Protein AF-A0A4Y2X3N6-F1 (afdb_monomer)

pLDDT: mean 73.46, std 22.0, range [28.38, 94.38]

Sequence (212 aa):
DIWIRHSAVGFISVVARSSNVADVQCKLIPLLLPYLNYSGNRKNLIQVESELALLYALKDPLPRCIYDYLVKLPSLRNLFDCLCERKISRSITRVGHPPSYREMESSLLTVYNRLQSDGMTEEVEEQILLLKDHLQKVQIKKCNDMSMSSSEKDTGEIDLNLLPIPPQVHNVSLVSSDNQFEKPFQTIQSKKTSKKKSGIDSPIMVRVLYDF

Organism: Araneus ventricosus (NCBI:txid182803)

Nearest PDB structures (foldseek):
  8sor-assembly1_A  TM=7.642E-01  e=1.484E-07  Homo sapiens

Secondary structure (DSSP, 8-state):
-HHHHHHHHHHHHHHHHTS-HHHIIIIIHHHHGGGB--SS-SSS---TT-HHHHHHHBPPPPPHHHHHHHTT-TTHHHHHHHHHHHHHHHHHSPTTSPPP-----HHHHHHHHHHHHTT--HHHHHHHHHTHHHHHHHHHHHHHHHHHHTTS-------GGG-SS-----------------------------------------------

InterPro domains:
  IPR045162 Serine/threonine-protein kinase Vps15-like [PTHR17583] (3-199)
  IPR055231 PIK3R4-like, middle domain [PF22956] (3-70)

Foldseek 3Di:
DVVVLLVVLVVQLVVLVVDDPCCCVPPVVVVCVLFFDPPDDPDPDQNSNDSVSSSVGGDDDQDPVLLVLLLPDPPNVLLLVQLVQVVVQVVPDDPPDDRDGDDDDPVSVVVVVVSVVVPDDNSSSSNCNVCVVVSVVSNVVVVVVVVVCVPDDPPVDDPLVPDPDRDDDDDDPPDPDDDDDDDDDDDDDDDDDDDDDDDDDDDDDDDDDDDD

Mean predicted aligned error: 17.02 Å

Structure (mmCIF, N/CA/C/O backbone):
data_AF-A0A4Y2X3N6-F1
#
_entry.id   AF-A0A4Y2X3N6-F1
#
loop_
_atom_site.group_PDB
_atom_site.id
_atom_site.type_symbol
_atom_site.label_atom_id
_atom_site.label_alt_id
_atom_site.label_comp_id
_atom_site.label_asym_id
_atom_site.label_entity_id
_atom_site.label_seq_id
_atom_site.pdbx_PDB_ins_code
_atom_site.Cartn_x
_atom_site.Cartn_y
_atom_site.Cartn_z
_atom_site.occupancy
_atom_site.B_iso_or_equiv
_atom_site.auth_seq_id
_atom_site.auth_comp_id
_atom_site.auth_asym_id
_atom_site.auth_atom_id
_atom_site.pdbx_PDB_model_num
ATOM 1 N N . ASP A 1 1 ? -7.765 -13.191 -5.230 1.00 62.38 1 ASP A N 1
ATOM 2 C CA . ASP A 1 1 ? -7.682 -12.849 -3.787 1.00 62.38 1 ASP A CA 1
ATOM 3 C C . ASP A 1 1 ? -8.979 -12.280 -3.196 1.00 62.38 1 ASP A C 1
ATOM 5 O O . ASP A 1 1 ? -8.950 -11.291 -2.470 1.00 62.38 1 ASP A O 1
ATOM 9 N N . ILE A 1 2 ? -10.139 -12.907 -3.443 1.00 81.88 2 ILE A N 1
ATOM 10 C CA . ILE A 1 2 ? -11.415 -12.423 -2.876 1.00 81.88 2 ILE A CA 1
ATOM 11 C C . ILE A 1 2 ? -11.609 -12.870 -1.415 1.00 81.88 2 ILE A C 1
ATOM 13 O O . ILE A 1 2 ? -12.043 -12.081 -0.579 1.00 81.88 2 ILE A O 1
ATOM 17 N N . TRP A 1 3 ? -11.200 -14.100 -1.076 1.00 89.38 3 TRP A N 1
ATOM 18 C CA . TRP A 1 3 ? -11.349 -14.663 0.272 1.00 89.38 3 TRP A CA 1
ATOM 19 C C . TRP A 1 3 ? -10.526 -13.923 1.331 1.00 89.38 3 TRP A C 1
ATOM 21 O O . TRP A 1 3 ? -11.031 -13.694 2.419 1.00 89.38 3 TRP A O 1
ATOM 31 N N . ILE A 1 4 ? -9.306 -13.471 1.014 1.00 91.19 4 ILE A N 1
ATOM 32 C CA . ILE A 1 4 ? -8.462 -12.723 1.966 1.00 91.19 4 ILE A CA 1
ATOM 33 C C . ILE A 1 4 ? -9.155 -11.420 2.398 1.00 91.19 4 ILE A C 1
ATOM 35 O O . ILE A 1 4 ? -9.202 -11.119 3.590 1.00 91.19 4 ILE A O 1
ATOM 39 N N . ARG A 1 5 ? -9.755 -10.678 1.450 1.00 89.81 5 ARG A N 1
ATOM 40 C CA . ARG A 1 5 ? -10.545 -9.468 1.753 1.00 89.81 5 ARG A CA 1
ATOM 41 C C . ARG A 1 5 ? -11.768 -9.806 2.607 1.00 89.81 5 ARG A C 1
ATOM 43 O O . ARG A 1 5 ? -12.023 -9.119 3.589 1.00 89.81 5 ARG A O 1
ATOM 50 N N . HIS A 1 6 ? -12.490 -10.872 2.257 1.00 92.06 6 HIS A N 1
ATOM 51 C CA . HIS A 1 6 ? -13.686 -11.307 2.981 1.00 92.06 6 HIS A CA 1
ATOM 52 C C . HIS A 1 6 ? -13.374 -11.712 4.432 1.00 92.06 6 HIS A C 1
ATOM 54 O O . HIS A 1 6 ? -14.001 -11.195 5.352 1.00 92.06 6 HIS A O 1
ATOM 60 N N . SER A 1 7 ? -12.347 -12.538 4.658 1.00 93.25 7 SER A N 1
ATOM 61 C CA . SER A 1 7 ? -11.915 -12.948 6.002 1.00 93.25 7 SER A CA 1
ATOM 62 C C . SER A 1 7 ? -11.403 -11.776 6.844 1.00 93.25 7 SER A C 1
ATOM 64 O O . SER A 1 7 ? -11.704 -11.703 8.034 1.00 93.25 7 SER A O 1
ATOM 66 N N . ALA A 1 8 ? -10.658 -10.839 6.243 1.00 93.19 8 ALA A N 1
ATOM 67 C CA . ALA A 1 8 ? -10.190 -9.642 6.942 1.0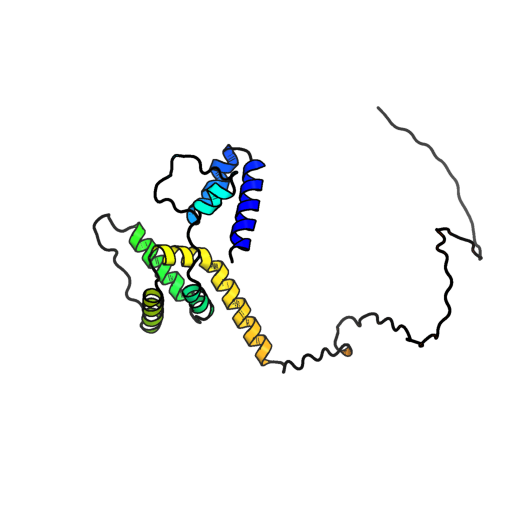0 93.19 8 ALA A CA 1
ATOM 68 C C . ALA A 1 8 ? -11.359 -8.742 7.375 1.00 93.19 8 ALA A C 1
ATOM 70 O O . ALA A 1 8 ? -11.383 -8.282 8.515 1.00 93.19 8 ALA A O 1
ATOM 71 N N . VAL A 1 9 ? -12.352 -8.538 6.500 1.00 92.00 9 VAL A N 1
ATOM 72 C CA . VAL A 1 9 ? -13.572 -7.794 6.842 1.00 92.00 9 VAL A CA 1
ATOM 73 C C . VAL A 1 9 ? -14.379 -8.513 7.921 1.00 92.00 9 VAL A C 1
ATOM 75 O O . VAL A 1 9 ? -14.717 -7.873 8.910 1.00 92.00 9 VAL A O 1
ATOM 78 N N . GLY A 1 10 ? -14.601 -9.826 7.806 1.00 93.12 10 GLY A N 1
ATOM 79 C CA . GLY A 1 10 ? -15.270 -10.624 8.841 1.00 93.12 10 GLY A CA 1
ATOM 80 C C . GLY A 1 10 ? -14.624 -10.457 10.220 1.00 93.12 10 GLY A C 1
ATOM 81 O O . GLY A 1 10 ? -15.307 -10.157 11.199 1.00 93.12 10 GLY A O 1
ATOM 82 N N . PHE A 1 11 ? -13.291 -10.543 10.291 1.00 94.38 11 PHE A N 1
ATOM 83 C CA . PHE A 1 11 ? -12.545 -10.282 11.524 1.00 94.38 11 PHE A CA 1
ATOM 84 C C . PHE A 1 11 ? -12.766 -8.856 12.057 1.00 94.38 11 PHE A C 1
ATOM 86 O O . PHE A 1 11 ? -13.112 -8.687 13.226 1.00 94.38 11 PHE A O 1
ATOM 93 N N . ILE A 1 12 ? -12.618 -7.832 11.209 1.00 92.81 12 ILE A N 1
ATOM 94 C CA . ILE A 1 12 ? -12.810 -6.423 11.594 1.00 92.81 12 ILE A CA 1
ATOM 95 C C . ILE A 1 12 ? -14.243 -6.171 12.093 1.00 92.81 12 ILE A C 1
ATOM 97 O O . ILE A 1 12 ? -14.429 -5.477 13.092 1.00 92.81 12 ILE A O 1
ATOM 101 N N . SER A 1 13 ? -15.250 -6.759 11.447 1.00 92.06 13 SER A N 1
ATOM 102 C CA . SER A 1 13 ? -16.656 -6.627 11.831 1.00 92.06 13 SER A CA 1
ATOM 103 C C . SER A 1 13 ? -16.989 -7.333 13.144 1.00 92.06 13 SER A C 1
ATOM 105 O O . SER A 1 13 ? -17.752 -6.789 13.942 1.00 92.06 13 SER A O 1
ATOM 107 N N . VAL A 1 14 ? -16.390 -8.497 13.419 1.00 94.19 14 VAL A N 1
ATOM 108 C CA . VAL A 1 14 ? -16.492 -9.157 14.732 1.00 94.19 14 VAL A CA 1
ATOM 109 C C . VAL A 1 14 ? -15.838 -8.300 15.821 1.00 94.19 14 VAL A C 1
ATOM 111 O O . VAL A 1 14 ? -16.468 -8.061 16.849 1.00 94.19 14 VAL A O 1
ATOM 114 N N . VAL A 1 15 ? -14.633 -7.768 15.575 1.00 92.69 15 VAL A N 1
ATOM 115 C CA . VAL A 1 15 ? -13.937 -6.866 16.513 1.00 92.69 15 VAL A CA 1
ATOM 116 C C . VAL A 1 15 ? -14.754 -5.600 16.784 1.00 92.69 15 VAL A C 1
ATOM 118 O O . VAL A 1 15 ? -14.834 -5.163 17.932 1.00 92.69 15 VAL A O 1
ATOM 121 N N . ALA A 1 16 ? -15.393 -5.024 15.760 1.00 90.94 16 ALA A N 1
ATOM 122 C CA . ALA A 1 16 ? -16.273 -3.869 15.917 1.00 90.94 16 ALA A CA 1
ATOM 123 C C . ALA A 1 16 ? -17.468 -4.182 16.832 1.00 90.94 16 ALA A C 1
ATOM 125 O O . ALA A 1 16 ? -17.699 -3.442 17.783 1.00 90.94 16 ALA A O 1
ATOM 126 N N . ARG A 1 17 ? -18.160 -5.313 16.610 1.00 90.75 17 ARG A N 1
ATOM 127 C CA . ARG A 1 17 ? -19.291 -5.763 17.449 1.00 90.75 17 ARG A CA 1
ATOM 128 C C . ARG A 1 17 ? -18.897 -6.059 18.899 1.00 90.75 17 ARG A C 1
ATOM 130 O O . ARG A 1 17 ? -19.728 -5.912 19.788 1.00 90.75 17 ARG A O 1
ATOM 137 N N . SER A 1 18 ? -17.661 -6.499 19.148 1.00 91.75 18 SER A N 1
ATOM 138 C CA . SER A 1 18 ? -17.160 -6.781 20.502 1.00 91.75 18 SER A CA 1
ATOM 139 C C . SER A 1 18 ? -16.543 -5.568 21.210 1.00 91.75 18 SER A C 1
ATOM 141 O O . SER A 1 18 ? -16.117 -5.693 22.357 1.00 91.75 18 SER A O 1
ATOM 143 N N . SER A 1 19 ? -16.433 -4.419 20.537 1.00 88.94 19 SER A N 1
ATOM 144 C CA . SER A 1 19 ? -15.794 -3.208 21.065 1.00 88.94 19 SER A CA 1
ATOM 145 C C . SER A 1 19 ? -16.825 -2.168 21.499 1.00 88.94 19 SER A C 1
ATOM 147 O O . SER A 1 19 ? -17.930 -2.100 20.970 1.00 88.94 19 SER A O 1
ATOM 149 N N . ASN A 1 20 ? -16.450 -1.293 22.434 1.00 92.12 20 ASN A N 1
ATOM 150 C CA . ASN A 1 20 ? -17.278 -0.141 22.781 1.00 92.12 20 ASN A CA 1
ATOM 151 C C . ASN A 1 20 ? -17.387 0.831 21.588 1.00 92.12 20 ASN A C 1
ATOM 153 O O . ASN A 1 20 ? -16.406 1.066 20.880 1.00 92.12 20 ASN A O 1
ATOM 157 N N . VAL A 1 21 ? -18.546 1.474 21.417 1.00 87.88 21 VAL A N 1
ATOM 158 C CA . VAL A 1 21 ? -18.812 2.439 20.333 1.00 87.88 21 VAL A CA 1
ATOM 159 C C . VAL A 1 21 ? -17.755 3.550 20.294 1.00 87.88 21 VAL A C 1
ATOM 161 O O . VAL A 1 21 ? -17.290 3.922 19.218 1.00 87.88 21 VAL A O 1
ATOM 164 N N . ALA A 1 22 ? -17.308 4.041 21.456 1.00 89.44 22 ALA A N 1
ATOM 165 C CA . ALA A 1 22 ? -16.250 5.051 21.526 1.00 89.44 22 ALA A CA 1
ATOM 166 C C . ALA A 1 22 ? -14.895 4.536 21.000 1.00 89.44 22 ALA A C 1
ATOM 168 O O . ALA A 1 22 ? -14.189 5.272 20.315 1.00 89.44 22 ALA A O 1
ATOM 169 N N . ASP A 1 23 ? -14.540 3.273 21.252 1.00 90.81 23 ASP A N 1
ATOM 170 C CA . ASP A 1 23 ? -13.314 2.664 20.720 1.00 90.81 23 ASP A CA 1
ATOM 171 C C . ASP A 1 23 ? -13.416 2.403 19.212 1.00 90.81 23 ASP A C 1
ATOM 173 O O . ASP A 1 23 ? -12.448 2.618 18.479 1.00 90.81 23 ASP A O 1
ATOM 177 N N . VAL A 1 24 ? -14.599 2.019 18.719 1.00 88.56 24 VAL A N 1
ATOM 178 C CA . VAL A 1 24 ? -14.847 1.885 17.276 1.00 88.56 24 VAL A CA 1
ATOM 179 C C . VAL A 1 24 ? -14.628 3.225 16.565 1.00 88.56 24 VAL A C 1
ATOM 181 O O . VAL A 1 24 ? -13.921 3.272 15.558 1.00 88.56 24 VAL A O 1
ATOM 184 N N . GLN A 1 25 ? -15.165 4.322 17.107 1.00 86.44 25 GLN A N 1
ATOM 185 C CA . GLN A 1 25 ? -15.036 5.658 16.511 1.00 86.44 25 GLN A CA 1
ATOM 186 C C . GLN A 1 25 ? -13.631 6.265 16.670 1.00 86.44 25 GLN A C 1
ATOM 188 O O . GLN A 1 25 ? -13.116 6.857 15.724 1.00 86.44 25 GLN A O 1
ATOM 193 N N . CYS A 1 26 ? -12.988 6.112 17.833 1.00 87.31 26 CYS A N 1
ATOM 194 C CA . CYS A 1 26 ? -11.718 6.786 18.139 1.00 87.31 26 CYS A CA 1
ATOM 195 C C . CYS A 1 26 ? -10.460 5.957 17.836 1.00 87.31 26 CYS A C 1
ATOM 197 O O . CYS A 1 26 ? -9.373 6.530 17.771 1.00 87.31 26 CYS A O 1
ATOM 199 N N . LYS A 1 27 ? -10.570 4.631 17.666 1.00 89.19 27 LYS A N 1
ATOM 200 C CA . LYS A 1 27 ? -9.428 3.738 17.383 1.00 89.19 27 LYS A CA 1
ATOM 201 C C . LYS A 1 27 ? -9.611 2.967 16.080 1.00 89.19 27 LYS A C 1
ATOM 203 O O . LYS A 1 27 ? -8.747 3.048 15.212 1.00 89.19 27 LYS A O 1
ATOM 208 N N . LEU A 1 28 ? -10.722 2.243 15.916 1.00 89.62 28 LEU A N 1
ATOM 209 C CA . LEU A 1 28 ? -10.889 1.336 14.773 1.00 89.62 28 LEU A CA 1
ATOM 210 C C . LEU A 1 28 ? -11.087 2.089 13.450 1.00 89.62 28 LEU A C 1
ATOM 212 O O . LEU A 1 28 ? -10.332 1.872 12.506 1.00 89.62 28 LEU A O 1
ATOM 216 N N . ILE A 1 29 ? -12.058 3.004 13.380 1.00 87.50 29 ILE A N 1
ATOM 217 C CA . ILE A 1 29 ? -12.338 3.776 12.160 1.00 87.50 29 ILE A CA 1
ATOM 218 C C . ILE A 1 29 ? -11.103 4.566 11.682 1.00 87.50 29 ILE A C 1
ATOM 220 O O . ILE A 1 29 ? -10.791 4.462 10.495 1.00 87.50 29 ILE A O 1
ATOM 224 N N . PRO A 1 30 ? -10.329 5.260 12.545 1.00 87.88 30 PRO A N 1
ATOM 225 C CA . PRO A 1 30 ? -9.082 5.915 12.148 1.00 87.88 30 PRO A CA 1
ATOM 226 C C . PRO A 1 30 ? -8.040 5.003 11.486 1.00 87.88 30 PRO A C 1
ATOM 228 O O . PRO A 1 30 ? -7.337 5.448 10.581 1.00 87.88 30 PRO A O 1
ATOM 231 N N . LEU A 1 31 ? -7.961 3.729 11.884 1.00 88.69 31 LEU A N 1
ATOM 232 C CA . LEU A 1 31 ? -7.076 2.738 11.257 1.00 88.69 31 LEU A CA 1
ATOM 233 C C . LEU A 1 31 ? -7.617 2.226 9.912 1.00 88.69 31 LEU A C 1
ATOM 235 O O . LEU A 1 31 ? -6.836 1.839 9.043 1.00 88.69 31 LEU A O 1
ATOM 239 N N . LEU A 1 32 ? -8.941 2.241 9.724 1.00 88.12 32 LEU A N 1
ATOM 240 C CA . LEU A 1 32 ? -9.602 1.840 8.478 1.00 88.12 32 LEU A CA 1
ATOM 241 C C . LEU A 1 32 ? -9.662 2.972 7.438 1.00 88.12 32 LEU A C 1
ATOM 243 O O . LEU A 1 32 ? -9.662 2.671 6.245 1.00 88.12 32 LEU A O 1
ATOM 247 N N . LEU A 1 33 ? -9.641 4.247 7.864 1.00 86.00 33 LEU A N 1
ATOM 248 C CA . LEU A 1 33 ? -9.617 5.453 7.011 1.00 86.00 33 LEU A CA 1
ATOM 249 C C . LEU A 1 33 ? -8.804 5.292 5.700 1.00 86.00 33 LEU A C 1
ATOM 251 O O . LEU A 1 33 ? -9.361 5.523 4.624 1.00 86.00 33 LEU A O 1
ATOM 255 N N . PRO A 1 34 ? -7.511 4.900 5.721 1.00 85.81 34 PRO A N 1
ATOM 256 C CA . PRO A 1 34 ? -6.701 4.823 4.501 1.00 85.81 34 PRO A CA 1
ATOM 257 C C . PRO A 1 34 ? -7.176 3.779 3.477 1.00 85.81 34 PRO A C 1
ATOM 259 O O . PRO A 1 34 ? -6.855 3.919 2.294 1.00 85.81 34 PRO A O 1
ATOM 262 N N . TYR A 1 35 ? -7.951 2.771 3.893 1.00 86.75 35 TYR A N 1
ATOM 263 C CA . TYR A 1 35 ? -8.370 1.630 3.069 1.00 86.75 35 TYR A CA 1
ATOM 264 C C . TYR A 1 35 ? -9.792 1.749 2.499 1.00 86.75 35 TYR A C 1
ATOM 266 O O . TYR A 1 35 ? -10.225 0.850 1.779 1.00 86.75 35 TYR A O 1
ATOM 274 N N . LEU A 1 36 ? -10.520 2.832 2.792 1.00 87.38 36 LEU A N 1
ATOM 275 C CA . LEU A 1 36 ? -11.927 3.005 2.409 1.00 87.38 36 LEU A CA 1
ATOM 276 C C . LEU A 1 36 ? -12.131 4.124 1.370 1.00 87.38 36 LEU A C 1
ATOM 278 O O . LEU A 1 36 ? -11.394 5.113 1.328 1.00 87.38 36 LEU A O 1
ATOM 282 N N . ASN A 1 37 ? -13.153 3.974 0.530 1.00 78.31 37 ASN A N 1
ATOM 283 C CA . ASN A 1 37 ? -13.535 4.923 -0.514 1.00 78.31 37 ASN A CA 1
ATOM 284 C C . ASN A 1 37 ? -14.311 6.119 0.075 1.00 78.31 37 ASN A C 1
ATOM 286 O O . ASN A 1 37 ? -15.535 6.108 0.181 1.00 78.31 37 ASN A O 1
ATOM 290 N N . TYR A 1 38 ? -13.603 7.198 0.426 1.00 63.41 38 TYR A N 1
ATOM 291 C CA . TYR A 1 38 ? -14.177 8.385 1.090 1.00 63.41 38 TYR A CA 1
ATOM 292 C C . TYR A 1 38 ? -14.980 9.356 0.203 1.00 63.41 38 TYR A C 1
ATOM 294 O O . TYR A 1 38 ? -15.319 10.450 0.655 1.00 63.41 38 TYR A O 1
ATOM 302 N N . SER A 1 39 ? -15.329 8.969 -1.027 1.00 49.19 39 SER A N 1
ATOM 303 C CA . SER A 1 39 ? -15.876 9.858 -2.070 1.00 49.19 39 SER A CA 1
ATOM 304 C C . SER A 1 39 ? -17.265 10.469 -1.780 1.00 49.19 39 SER A C 1
ATOM 306 O O . SER A 1 39 ? -17.712 11.342 -2.515 1.00 49.19 39 SER A O 1
ATOM 308 N N . GLY A 1 40 ? -17.957 10.084 -0.699 1.00 44.56 40 GLY A N 1
ATOM 309 C CA . GLY A 1 40 ? -19.271 10.678 -0.401 1.00 44.56 40 GLY A CA 1
ATOM 310 C C . GLY A 1 40 ? -19.816 10.572 1.021 1.00 44.56 40 GLY A C 1
ATOM 311 O O . GLY A 1 40 ? -20.869 11.147 1.281 1.00 44.56 40 GLY A O 1
ATOM 312 N N . ASN A 1 41 ? -19.163 9.866 1.956 1.00 44.56 41 ASN A N 1
ATOM 313 C CA . ASN A 1 41 ? -19.805 9.570 3.243 1.00 44.56 41 ASN A CA 1
ATOM 314 C C . ASN A 1 41 ? -18.893 9.686 4.476 1.00 44.56 41 ASN A C 1
ATOM 316 O O . ASN A 1 41 ? -18.513 8.702 5.101 1.00 44.56 41 ASN A O 1
ATOM 320 N N . ARG A 1 42 ? -18.587 10.929 4.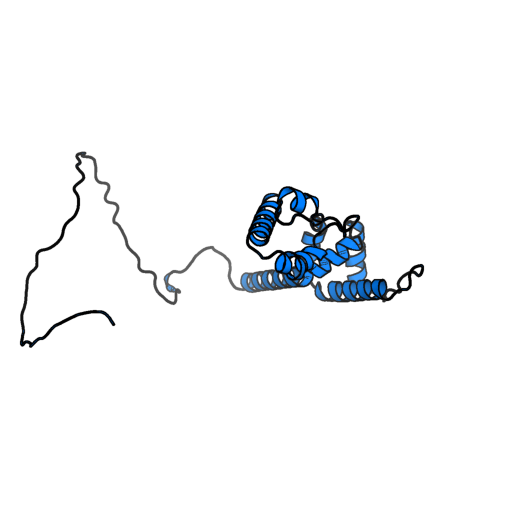874 1.00 44.72 42 ARG A N 1
ATOM 321 C CA . ARG A 1 42 ? -18.023 11.240 6.206 1.00 44.72 42 ARG A CA 1
ATOM 322 C C . ARG A 1 42 ? -19.088 11.329 7.321 1.00 44.72 42 ARG A C 1
ATOM 324 O O . ARG A 1 42 ? -18.760 11.816 8.399 1.00 44.72 42 ARG A O 1
ATOM 331 N N . LYS A 1 43 ? -20.361 10.981 7.068 1.00 46.31 43 LYS A N 1
ATOM 332 C CA . LYS A 1 43 ? -21.473 11.361 7.967 1.00 46.31 43 LYS A CA 1
ATOM 333 C C . LYS A 1 43 ? -22.437 10.247 8.364 1.00 46.31 43 LYS A C 1
ATOM 335 O O . LYS A 1 43 ? -22.873 10.248 9.511 1.00 46.31 43 LYS A O 1
ATOM 340 N N . ASN A 1 44 ? -22.729 9.290 7.490 1.00 45.97 44 ASN A N 1
ATOM 341 C CA . ASN A 1 44 ? -23.373 8.058 7.923 1.00 45.97 44 ASN A CA 1
ATOM 342 C C . ASN A 1 44 ? -22.290 7.124 8.434 1.00 45.97 44 ASN A C 1
ATOM 344 O O . ASN A 1 44 ? -21.336 6.817 7.717 1.00 45.97 44 ASN A O 1
ATOM 348 N N . LEU A 1 45 ? -22.468 6.695 9.681 1.00 53.75 45 LEU A N 1
ATOM 349 C CA . LEU A 1 45 ? -21.669 5.673 10.328 1.00 53.75 45 LEU A CA 1
ATOM 350 C C . LEU A 1 45 ? -21.461 4.524 9.340 1.00 53.75 45 LEU A C 1
ATOM 352 O O . LEU A 1 45 ? -22.424 3.865 8.942 1.00 53.75 45 LEU A O 1
ATOM 356 N N . ILE A 1 46 ? -20.206 4.266 8.968 1.00 60.66 46 ILE A N 1
ATOM 357 C CA . ILE A 1 46 ? -19.857 2.967 8.405 1.00 60.66 46 ILE A CA 1
ATOM 358 C C . ILE A 1 46 ? -20.258 1.976 9.490 1.00 60.66 46 ILE A C 1
ATOM 360 O O . ILE A 1 46 ? -19.701 2.005 10.589 1.00 60.66 46 ILE A O 1
ATOM 364 N N . GLN A 1 47 ? -21.253 1.140 9.207 1.00 72.44 47 GLN A N 1
ATOM 365 C CA . GLN A 1 47 ? -21.574 -0.001 10.050 1.00 72.44 47 GLN A CA 1
ATOM 366 C C . GLN A 1 47 ? -20.415 -0.985 9.899 1.00 72.44 47 GLN A C 1
ATOM 368 O O . GLN A 1 47 ? -20.498 -1.928 9.122 1.00 72.44 47 GLN A O 1
ATOM 373 N N . VAL A 1 48 ? -19.306 -0.734 10.604 1.00 81.06 48 VAL A N 1
ATOM 374 C CA . VAL A 1 48 ? -18.112 -1.597 10.591 1.00 81.06 48 VAL A CA 1
ATOM 375 C C . VAL A 1 48 ? -18.498 -3.010 11.045 1.00 81.06 48 VAL A C 1
ATOM 377 O O . VAL A 1 48 ? -17.944 -3.985 10.562 1.00 81.06 48 VAL A O 1
ATOM 380 N N . GLU A 1 49 ? -19.525 -3.115 11.891 1.00 80.81 49 GLU A N 1
ATOM 381 C CA . GLU A 1 49 ? -20.220 -4.336 12.317 1.00 80.81 49 GLU A CA 1
ATOM 382 C C . GLU A 1 49 ? -20.842 -5.158 11.165 1.00 80.81 49 GLU A C 1
ATOM 384 O O . GLU A 1 49 ? -20.994 -6.377 11.295 1.00 80.81 49 GLU A O 1
ATOM 389 N N . SER A 1 50 ? -21.202 -4.506 10.052 1.00 86.75 50 SER A N 1
ATOM 390 C CA . SER A 1 50 ? -21.822 -5.099 8.864 1.00 86.75 50 SER A CA 1
ATOM 391 C C . SER A 1 50 ? -20.768 -5.401 7.801 1.00 86.75 50 SER A C 1
ATOM 393 O O . SER A 1 50 ? -20.259 -4.517 7.110 1.00 86.75 50 SER A O 1
ATOM 395 N N . GLU A 1 51 ? -20.472 -6.689 7.647 1.00 89.81 51 GLU A N 1
ATOM 396 C CA . GLU A 1 51 ? -19.426 -7.205 6.758 1.00 89.81 51 GLU A CA 1
ATOM 397 C C . GLU A 1 51 ? -19.660 -6.804 5.296 1.00 89.81 51 GLU A C 1
ATOM 399 O O . GLU A 1 51 ? -18.731 -6.408 4.595 1.00 89.81 51 GLU A O 1
ATOM 404 N N . LEU A 1 52 ? -20.917 -6.834 4.841 1.00 87.38 52 LEU A N 1
ATOM 405 C CA . LEU A 1 52 ? -21.282 -6.430 3.482 1.00 87.38 52 LEU A CA 1
ATOM 406 C C . LEU A 1 52 ? -21.066 -4.928 3.262 1.00 87.38 52 LEU A C 1
ATOM 408 O O . LEU A 1 52 ? -20.463 -4.540 2.262 1.00 87.38 52 LEU A O 1
ATOM 412 N N . ALA A 1 53 ? -21.511 -4.081 4.197 1.00 85.38 53 ALA A N 1
ATOM 413 C CA . ALA A 1 53 ? -21.333 -2.633 4.089 1.00 85.38 53 ALA A CA 1
ATOM 414 C C . ALA A 1 53 ? -19.845 -2.247 4.094 1.00 85.38 53 ALA A C 1
ATOM 416 O O . ALA A 1 53 ? -19.422 -1.400 3.306 1.00 85.38 53 ALA A O 1
ATOM 417 N N . LEU A 1 54 ? -19.043 -2.909 4.936 1.00 87.06 54 LEU A N 1
ATOM 418 C CA . LEU A 1 54 ? -17.601 -2.701 4.988 1.00 87.06 54 LEU A CA 1
ATOM 419 C C . LEU A 1 54 ? -16.902 -3.180 3.701 1.00 87.06 54 LEU A C 1
ATOM 421 O O . LEU A 1 54 ? -16.049 -2.460 3.190 1.00 87.06 54 LEU A O 1
ATOM 425 N N . LEU A 1 55 ? -17.297 -4.326 3.126 1.00 87.44 55 LEU A N 1
ATOM 426 C CA . LEU A 1 55 ? -16.757 -4.820 1.847 1.00 87.44 55 LEU A CA 1
ATOM 427 C C . LEU A 1 55 ? -16.986 -3.844 0.686 1.00 87.44 55 LEU A C 1
ATOM 429 O O . LEU A 1 55 ? -16.045 -3.579 -0.060 1.00 87.44 55 LEU A O 1
ATOM 433 N N . TYR A 1 56 ? -18.196 -3.288 0.550 1.00 85.25 56 TYR A N 1
ATOM 434 C CA . TYR A 1 56 ? -18.500 -2.293 -0.491 1.00 85.25 56 TYR A CA 1
ATOM 435 C C . TYR A 1 56 ? -17.791 -0.948 -0.271 1.00 85.25 56 TYR A C 1
ATOM 437 O O . TYR A 1 56 ? -17.573 -0.206 -1.226 1.00 85.25 56 TYR A O 1
ATOM 445 N N . ALA A 1 57 ? -17.415 -0.626 0.970 1.00 85.56 57 ALA A N 1
ATOM 446 C CA . ALA A 1 57 ? -16.704 0.605 1.298 1.00 85.56 57 ALA A CA 1
ATOM 447 C C . ALA A 1 57 ? -15.181 0.529 1.067 1.00 85.56 57 ALA A C 1
ATOM 449 O O . ALA A 1 57 ? -14.525 1.572 1.076 1.00 85.56 57 ALA A O 1
ATOM 450 N N . LEU A 1 58 ? -14.597 -0.660 0.866 1.00 86.56 58 LEU A N 1
ATOM 451 C CA . LEU A 1 58 ? -13.157 -0.818 0.630 1.00 86.56 58 LEU A CA 1
ATOM 452 C C . LEU A 1 58 ? -12.712 -0.231 -0.716 1.00 86.56 58 LEU A C 1
ATOM 454 O O . LEU A 1 58 ? -13.359 -0.434 -1.742 1.00 86.56 58 LEU A O 1
ATOM 458 N N . LYS A 1 59 ? -11.527 0.390 -0.719 1.00 87.50 59 LYS A N 1
ATOM 459 C CA . LYS A 1 59 ? -10.767 0.698 -1.938 1.00 87.50 59 LYS A CA 1
ATOM 460 C C . LYS A 1 59 ? -10.454 -0.577 -2.723 1.00 87.50 59 LYS A C 1
ATOM 462 O O . LYS A 1 59 ? -10.309 -1.665 -2.145 1.00 87.50 59 LYS A O 1
ATOM 467 N N . ASP A 1 60 ? -10.285 -0.423 -4.030 1.00 88.44 60 ASP A N 1
ATOM 468 C CA . ASP A 1 60 ? -9.757 -1.485 -4.878 1.00 88.44 60 ASP A CA 1
ATOM 469 C C . ASP A 1 60 ? -8.295 -1.808 -4.528 1.00 88.44 60 ASP A C 1
ATOM 471 O O . ASP A 1 60 ? -7.545 -0.921 -4.102 1.00 88.44 60 ASP A O 1
ATOM 475 N N . PRO A 1 61 ? -7.883 -3.083 -4.644 1.00 88.69 61 PRO A N 1
ATOM 476 C CA . PRO A 1 61 ? -6.522 -3.497 -4.338 1.00 88.69 61 PRO A CA 1
ATOM 477 C C . PRO A 1 61 ? -5.522 -2.928 -5.351 1.00 88.69 61 PRO A C 1
ATOM 479 O O . PRO A 1 61 ? -5.846 -2.735 -6.521 1.00 88.69 61 PRO A O 1
ATOM 482 N N . LEU A 1 62 ? -4.277 -2.746 -4.902 1.00 90.50 62 LEU A N 1
ATOM 483 C CA . LEU A 1 62 ? -3.161 -2.321 -5.747 1.00 90.50 62 LEU A CA 1
ATOM 484 C C . LEU A 1 62 ? -3.058 -3.214 -7.006 1.00 90.50 62 LEU A C 1
ATOM 486 O O . LEU A 1 62 ? -3.005 -4.441 -6.851 1.00 90.50 62 LEU A O 1
ATOM 490 N N . PRO A 1 63 ? -2.994 -2.651 -8.234 1.00 91.94 63 PRO A N 1
ATOM 491 C CA . PRO A 1 63 ? -2.949 -3.444 -9.459 1.00 91.94 63 PRO A CA 1
ATOM 492 C C . PRO A 1 63 ? -1.819 -4.479 -9.456 1.00 91.94 63 PRO A C 1
ATOM 494 O O . PRO A 1 63 ? -0.666 -4.186 -9.121 1.00 91.94 63 PRO A O 1
ATOM 497 N N . ARG A 1 64 ? -2.149 -5.719 -9.840 1.00 90.56 64 ARG A N 1
ATOM 498 C CA . ARG A 1 64 ? -1.244 -6.872 -9.712 1.00 90.56 64 ARG A CA 1
ATOM 499 C C . ARG A 1 64 ? 0.062 -6.682 -10.486 1.00 90.56 64 ARG A C 1
ATOM 501 O O . ARG A 1 64 ? 1.111 -7.011 -9.939 1.00 90.56 64 ARG A O 1
ATOM 508 N N . CYS A 1 65 ? -0.013 -6.104 -11.688 1.00 92.19 65 CYS A N 1
ATOM 509 C CA . CYS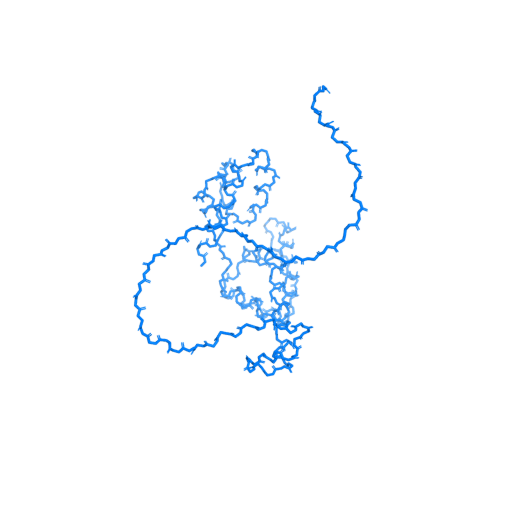 A 1 65 ? 1.120 -5.721 -12.538 1.00 92.19 65 CYS A CA 1
ATOM 510 C C . CYS A 1 65 ? 2.096 -4.775 -11.820 1.00 92.19 65 CYS A C 1
ATOM 512 O O . CYS A 1 65 ? 3.285 -5.080 -11.720 1.00 92.19 65 CYS A O 1
ATOM 514 N N . ILE A 1 66 ? 1.579 -3.684 -11.248 1.00 93.56 66 ILE A N 1
ATOM 515 C CA . ILE A 1 66 ? 2.341 -2.706 -10.465 1.00 93.56 66 ILE A CA 1
ATOM 516 C C . ILE A 1 66 ? 3.008 -3.399 -9.271 1.00 93.56 66 ILE A C 1
ATOM 518 O O . ILE A 1 66 ? 4.219 -3.285 -9.088 1.00 93.56 66 ILE A O 1
ATOM 522 N N . TYR A 1 67 ? 2.261 -4.197 -8.501 1.00 92.75 67 TYR A N 1
ATOM 523 C CA . TYR A 1 67 ? 2.818 -4.928 -7.358 1.00 92.75 67 TYR A CA 1
ATOM 524 C C . TYR A 1 67 ? 3.907 -5.948 -7.770 1.00 92.75 67 TYR A C 1
ATOM 526 O O . TYR A 1 67 ? 4.952 -6.027 -7.125 1.00 92.75 67 TYR A O 1
ATOM 534 N N . ASP A 1 68 ? 3.716 -6.696 -8.868 1.00 91.81 68 ASP A N 1
ATOM 535 C CA . ASP A 1 68 ? 4.732 -7.605 -9.435 1.00 91.81 68 ASP A CA 1
ATOM 536 C C . ASP A 1 68 ? 6.003 -6.892 -9.901 1.00 91.81 68 ASP A C 1
ATOM 538 O O . ASP A 1 68 ? 7.092 -7.468 -9.816 1.00 91.81 68 ASP A O 1
ATOM 542 N N . TYR A 1 69 ? 5.872 -5.672 -10.423 1.00 92.38 69 TYR A N 1
ATOM 543 C CA . TYR A 1 69 ? 7.007 -4.874 -10.864 1.00 92.38 69 TYR A CA 1
ATOM 544 C C . TYR A 1 69 ? 7.781 -4.305 -9.668 1.00 92.38 69 TYR A C 1
ATOM 546 O O . TYR A 1 69 ? 8.989 -4.519 -9.579 1.00 92.38 69 TYR A O 1
ATOM 554 N N . LEU A 1 70 ? 7.090 -3.695 -8.696 1.00 91.94 70 LEU A N 1
ATOM 555 C CA . LEU A 1 70 ? 7.696 -3.126 -7.483 1.00 91.94 70 LEU A CA 1
ATOM 556 C C . LEU A 1 70 ? 8.518 -4.160 -6.693 1.00 91.94 70 LEU A C 1
ATOM 558 O O . LEU A 1 70 ? 9.645 -3.876 -6.301 1.00 91.94 70 LEU A O 1
ATOM 562 N N . VAL A 1 71 ? 8.010 -5.390 -6.531 1.00 90.81 71 VAL A N 1
ATOM 563 C CA . VAL A 1 71 ? 8.710 -6.498 -5.836 1.00 90.81 71 VAL A CA 1
ATOM 564 C C . VAL A 1 71 ? 9.987 -6.972 -6.566 1.00 90.81 71 VAL A C 1
ATOM 566 O O . VAL A 1 71 ? 10.782 -7.737 -6.014 1.00 90.81 71 VAL A O 1
ATOM 569 N N . LYS A 1 72 ? 10.205 -6.549 -7.817 1.00 88.94 72 LYS A N 1
ATOM 570 C CA . LYS A 1 72 ? 11.402 -6.868 -8.618 1.00 88.94 72 LYS A CA 1
ATOM 571 C C . LYS A 1 72 ? 12.381 -5.692 -8.733 1.00 88.94 72 LYS A C 1
ATOM 573 O O . LYS A 1 72 ? 13.461 -5.887 -9.285 1.00 88.94 72 LYS A O 1
ATOM 578 N N . LEU A 1 73 ? 12.037 -4.496 -8.246 1.00 87.50 73 LEU A N 1
ATOM 579 C CA . LEU A 1 73 ? 12.906 -3.323 -8.361 1.00 87.50 73 LEU A CA 1
ATOM 580 C C . LEU A 1 73 ? 14.101 -3.411 -7.393 1.00 87.50 73 LEU A C 1
ATOM 582 O O . LEU A 1 73 ? 13.891 -3.594 -6.194 1.00 87.50 73 LEU A O 1
ATOM 586 N N . PRO A 1 74 ? 15.349 -3.223 -7.866 1.00 80.81 74 PRO A N 1
ATOM 587 C CA . PRO A 1 74 ? 16.526 -3.287 -7.000 1.00 80.81 74 PRO A CA 1
ATOM 588 C C . PRO A 1 74 ? 16.632 -2.072 -6.064 1.00 80.81 74 PRO A C 1
ATOM 590 O O . PRO A 1 74 ? 16.955 -2.232 -4.889 1.00 80.81 74 PRO A O 1
ATOM 593 N N . SER A 1 75 ? 16.308 -0.867 -6.552 1.00 80.75 75 SER A N 1
ATOM 594 C CA . SER A 1 75 ? 16.351 0.385 -5.778 1.00 80.75 75 SER A CA 1
ATOM 595 C C . SER A 1 75 ? 14.949 0.901 -5.442 1.00 80.75 75 SER A C 1
ATOM 597 O O . SER A 1 75 ? 14.539 1.998 -5.822 1.00 80.75 75 SER A O 1
ATOM 599 N N . LEU A 1 76 ? 14.173 0.079 -4.733 1.00 87.31 76 LEU A N 1
ATOM 600 C CA . LEU A 1 76 ? 12.799 0.421 -4.365 1.00 87.31 76 LEU A CA 1
ATOM 601 C C . LEU A 1 76 ? 12.719 1.585 -3.353 1.00 87.31 76 LEU A C 1
ATOM 603 O O . LEU A 1 76 ? 11.730 2.314 -3.317 1.00 87.31 76 LEU A O 1
ATOM 607 N N . ARG A 1 77 ? 13.776 1.802 -2.556 1.00 88.88 77 ARG A N 1
ATOM 608 C CA . ARG A 1 77 ? 13.844 2.881 -1.555 1.00 88.88 77 ARG A CA 1
ATOM 609 C C . ARG A 1 77 ? 13.786 4.272 -2.189 1.00 88.88 77 ARG A C 1
ATOM 611 O O . ARG A 1 77 ? 12.930 5.060 -1.808 1.00 88.88 77 ARG A O 1
ATOM 618 N N . ASN A 1 78 ? 14.608 4.516 -3.211 1.00 89.12 78 ASN A N 1
ATOM 619 C CA .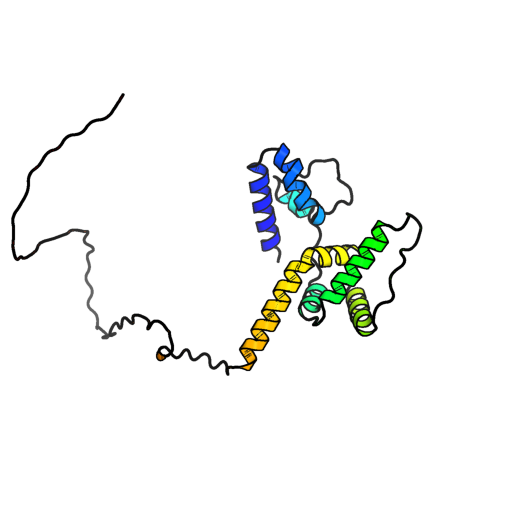 ASN A 1 78 ? 14.670 5.805 -3.908 1.00 89.12 78 ASN A CA 1
ATOM 620 C C . ASN A 1 78 ? 13.317 6.174 -4.546 1.00 89.12 78 ASN A C 1
ATOM 622 O O . ASN A 1 78 ? 12.941 7.344 -4.574 1.00 89.12 78 ASN A O 1
ATOM 626 N N . LEU A 1 79 ? 12.563 5.170 -5.018 1.00 90.88 79 LEU A N 1
ATOM 627 C CA . LEU A 1 79 ? 11.200 5.365 -5.514 1.00 90.88 79 LEU A CA 1
ATOM 628 C C . LEU A 1 79 ? 10.256 5.824 -4.396 1.00 90.88 79 LEU A C 1
ATOM 630 O O . LEU A 1 79 ? 9.524 6.789 -4.593 1.00 90.88 79 LEU A O 1
ATOM 634 N N . PHE A 1 80 ? 10.275 5.179 -3.224 1.00 92.94 80 PHE A N 1
ATOM 635 C CA . PHE A 1 80 ? 9.439 5.606 -2.095 1.00 92.94 80 PHE A CA 1
ATOM 636 C C . PHE A 1 80 ? 9.777 7.012 -1.609 1.00 92.94 80 PHE A C 1
ATOM 638 O O . PHE A 1 80 ? 8.857 7.768 -1.304 1.00 92.94 80 PHE A O 1
ATOM 645 N N . ASP A 1 81 ? 11.061 7.370 -1.556 1.00 91.69 81 ASP A N 1
ATOM 646 C CA . ASP A 1 81 ? 11.490 8.703 -1.132 1.00 91.69 81 ASP A CA 1
ATOM 647 C C . ASP A 1 81 ? 10.952 9.769 -2.107 1.00 91.69 81 ASP A C 1
ATOM 649 O O . ASP A 1 81 ? 10.325 10.735 -1.671 1.00 91.69 81 ASP A O 1
ATOM 653 N N . CYS A 1 82 ? 11.049 9.539 -3.425 1.00 90.69 82 CYS A N 1
ATOM 654 C CA . CYS A 1 82 ? 10.461 10.438 -4.423 1.00 90.69 82 CYS A CA 1
ATOM 655 C C . CYS A 1 82 ? 8.921 10.485 -4.366 1.00 90.69 82 CYS A C 1
ATOM 657 O O . CYS A 1 82 ? 8.339 11.568 -4.391 1.00 90.69 82 CYS A O 1
ATOM 659 N N . LEU A 1 83 ? 8.233 9.343 -4.242 1.00 91.75 83 LEU A N 1
ATOM 660 C CA . LEU A 1 83 ? 6.770 9.317 -4.088 1.00 91.75 83 LEU A CA 1
ATOM 661 C C . LEU A 1 83 ? 6.318 10.051 -2.811 1.00 91.75 83 LEU A C 1
ATOM 663 O O . LEU A 1 83 ? 5.279 10.714 -2.809 1.00 91.75 83 LEU A O 1
ATOM 667 N N . CYS A 1 84 ? 7.111 9.982 -1.738 1.00 92.00 84 CYS A N 1
ATOM 668 C CA . CYS A 1 84 ? 6.878 10.724 -0.504 1.00 92.00 84 CYS A CA 1
ATOM 669 C C . CYS A 1 84 ? 7.061 12.238 -0.714 1.00 92.00 84 CYS A C 1
ATOM 671 O O . CYS A 1 84 ? 6.156 13.001 -0.376 1.00 92.00 84 CYS A O 1
ATOM 673 N N . GLU A 1 85 ? 8.165 12.672 -1.343 1.00 90.94 85 GLU A N 1
ATOM 674 C CA . GLU A 1 85 ? 8.381 14.075 -1.739 1.00 90.94 85 GLU A CA 1
ATOM 675 C C . GLU A 1 85 ? 7.210 14.596 -2.596 1.00 90.94 85 GLU A C 1
ATOM 677 O O . GLU A 1 85 ? 6.642 15.644 -2.292 1.00 90.94 85 GLU A O 1
ATOM 682 N N . ARG A 1 86 ? 6.772 13.831 -3.608 1.00 90.56 86 ARG A N 1
ATOM 683 C CA . ARG A 1 86 ? 5.630 14.172 -4.479 1.00 90.56 86 ARG A CA 1
ATOM 684 C C . ARG A 1 86 ? 4.327 14.331 -3.693 1.00 90.56 86 ARG A C 1
ATOM 686 O O . ARG A 1 86 ? 3.615 15.318 -3.893 1.00 90.56 86 ARG A O 1
ATOM 693 N N . LYS A 1 87 ? 4.028 13.412 -2.767 1.00 90.75 87 LYS A N 1
ATOM 694 C CA . LYS A 1 87 ? 2.852 13.499 -1.887 1.00 90.75 87 LYS A CA 1
ATOM 695 C C . LYS A 1 87 ? 2.913 14.722 -0.963 1.00 90.75 87 LYS A C 1
ATOM 697 O O . LYS A 1 87 ? 1.898 15.398 -0.788 1.00 90.75 87 LYS A O 1
ATOM 702 N N . ILE A 1 88 ? 4.087 15.039 -0.412 1.00 90.38 88 ILE A N 1
ATOM 703 C CA . ILE A 1 88 ? 4.288 16.237 0.415 1.00 90.38 88 ILE A CA 1
ATOM 704 C C . ILE A 1 88 ? 4.067 17.497 -0.429 1.00 90.38 88 ILE A C 1
ATOM 706 O O . ILE A 1 88 ? 3.240 18.320 -0.032 1.00 90.38 88 ILE A O 1
ATOM 710 N N . SER A 1 89 ? 4.694 17.602 -1.611 1.00 88.88 89 SER A N 1
ATOM 711 C CA . SER A 1 89 ? 4.478 18.700 -2.567 1.00 88.88 89 SER A CA 1
ATOM 712 C C . SER A 1 89 ? 2.995 18.912 -2.867 1.00 88.88 89 SER A C 1
ATOM 714 O O . SER A 1 89 ? 2.527 20.048 -2.799 1.00 88.88 89 SER A O 1
ATOM 716 N N . ARG A 1 90 ? 2.222 17.844 -3.121 1.00 89.12 90 ARG A N 1
ATOM 717 C CA . ARG A 1 90 ? 0.763 17.953 -3.305 1.00 89.12 90 ARG A CA 1
ATOM 718 C C . ARG A 1 90 ? 0.047 18.485 -2.062 1.00 89.12 90 ARG A C 1
ATOM 720 O O . ARG A 1 90 ? -0.802 19.358 -2.197 1.00 89.12 90 ARG A O 1
ATOM 727 N N . SER A 1 91 ? 0.407 18.023 -0.863 1.00 87.44 91 SER A N 1
ATOM 728 C CA . SER A 1 91 ? -0.255 18.448 0.385 1.00 87.44 91 SER A CA 1
ATOM 729 C C . SER A 1 91 ? 0.012 19.906 0.795 1.00 87.44 91 SER A C 1
ATOM 731 O O . SER A 1 91 ? -0.832 20.507 1.456 1.00 87.44 91 SER A O 1
ATOM 733 N N . ILE A 1 92 ? 1.159 20.479 0.405 1.00 88.56 92 ILE A N 1
ATOM 734 C CA . ILE A 1 92 ? 1.532 21.873 0.721 1.00 88.56 92 ILE A CA 1
ATOM 735 C C . ILE A 1 92 ? 1.192 22.863 -0.403 1.00 88.56 92 ILE A C 1
ATOM 737 O O . ILE A 1 92 ? 1.231 24.077 -0.190 1.00 88.56 92 ILE A O 1
ATOM 741 N N . THR A 1 93 ? 0.879 22.372 -1.606 1.00 87.12 93 THR A N 1
ATOM 742 C CA . THR A 1 93 ? 0.544 23.224 -2.752 1.00 87.12 93 THR A CA 1
ATOM 743 C C . THR A 1 93 ? -0.835 23.852 -2.567 1.00 87.12 93 THR A C 1
ATOM 745 O O . THR A 1 93 ? -1.797 23.204 -2.158 1.00 87.12 93 THR A O 1
ATOM 748 N N . ARG A 1 94 ? -0.945 25.148 -2.878 1.00 83.62 94 ARG A N 1
ATOM 749 C CA . ARG A 1 94 ? -2.216 25.877 -2.804 1.00 83.62 94 ARG A CA 1
ATOM 750 C C . ARG A 1 94 ? -3.197 25.361 -3.856 1.00 83.62 94 ARG A C 1
ATOM 752 O O . ARG A 1 94 ? -2.820 25.147 -5.005 1.00 83.62 94 ARG A O 1
ATOM 759 N N . VAL A 1 95 ? -4.469 25.250 -3.474 1.00 79.38 95 VAL A N 1
ATOM 760 C CA . VAL A 1 95 ? -5.570 24.893 -4.382 1.00 79.38 95 VAL A CA 1
ATOM 761 C C . VAL A 1 95 ? -5.541 25.800 -5.618 1.00 79.38 95 VAL A C 1
ATOM 763 O O . VAL A 1 95 ? -5.511 27.022 -5.486 1.00 79.38 95 VAL A O 1
ATOM 766 N N . GLY A 1 96 ? -5.531 25.197 -6.809 1.00 77.81 96 GLY A N 1
ATOM 767 C CA . GLY A 1 96 ? -5.460 25.906 -8.092 1.00 77.81 96 GLY A CA 1
ATOM 768 C C . GLY A 1 96 ? -4.050 26.110 -8.664 1.00 77.81 96 GLY A C 1
ATOM 769 O O . GLY A 1 96 ? -3.940 26.544 -9.807 1.00 77.81 96 GLY A O 1
ATOM 770 N N . HIS A 1 97 ? -2.981 25.764 -7.937 1.00 82.00 97 HIS A N 1
ATOM 771 C CA . HIS A 1 97 ? -1.618 25.736 -8.480 1.00 82.00 97 HIS A CA 1
ATOM 772 C C . HIS A 1 97 ? -1.150 24.301 -8.772 1.00 82.00 97 HIS A C 1
ATOM 774 O O . HIS A 1 97 ? -1.475 23.390 -8.007 1.00 82.00 97 HIS A O 1
ATOM 780 N N . PRO A 1 98 ? -0.364 24.074 -9.843 1.00 82.06 98 PRO A N 1
ATOM 781 C CA . PRO A 1 98 ? 0.281 22.787 -10.065 1.00 82.06 98 PRO A CA 1
ATOM 782 C C . PRO A 1 98 ? 1.389 22.564 -9.018 1.00 82.06 98 PRO A C 1
ATOM 784 O O . PRO A 1 98 ? 2.151 23.494 -8.732 1.00 82.06 98 PRO A O 1
ATOM 787 N N . PRO A 1 99 ? 1.512 21.355 -8.444 1.00 83.69 99 PRO A N 1
ATOM 788 C CA . PRO A 1 99 ? 2.588 21.032 -7.515 1.00 83.69 99 PRO A CA 1
ATOM 789 C C . PRO A 1 99 ? 3.940 21.035 -8.231 1.00 83.69 99 PRO A C 1
ATOM 791 O O . PRO A 1 99 ? 4.095 20.433 -9.294 1.00 83.69 99 PRO A O 1
ATOM 794 N N . SER A 1 100 ? 4.938 21.680 -7.624 1.00 83.62 100 SER A N 1
ATOM 795 C CA . SER A 1 100 ? 6.317 21.587 -8.105 1.00 83.62 100 SER A CA 1
ATOM 796 C C . SER A 1 100 ? 6.920 20.249 -7.677 1.00 83.62 100 SER A C 1
ATOM 798 O O . SER A 1 100 ? 6.943 19.911 -6.486 1.00 83.62 100 SER A O 1
ATOM 800 N N . TYR A 1 101 ? 7.389 19.481 -8.657 1.00 85.75 101 TYR A N 1
ATOM 801 C CA . TYR A 1 101 ? 8.066 18.208 -8.449 1.00 85.75 101 TYR A CA 1
ATOM 802 C C . TYR A 1 101 ? 9.567 18.374 -8.672 1.00 85.75 101 TYR A C 1
ATOM 804 O O . TYR A 1 101 ? 9.998 19.066 -9.592 1.00 85.75 101 TYR A O 1
ATOM 812 N N . ARG A 1 102 ? 10.361 17.712 -7.831 1.00 81.56 102 ARG A N 1
ATOM 813 C CA . ARG A 1 102 ? 11.811 17.629 -7.991 1.00 81.56 102 ARG A CA 1
ATOM 814 C C . ARG A 1 102 ? 12.153 16.849 -9.263 1.00 81.56 102 ARG A C 1
ATOM 816 O O . ARG A 1 102 ? 11.501 15.848 -9.562 1.00 81.56 102 ARG A O 1
ATOM 823 N N . GLU A 1 103 ? 13.186 17.282 -9.983 1.00 82.81 103 GLU A N 1
ATOM 824 C CA . GLU A 1 103 ? 13.739 16.501 -11.092 1.00 82.81 103 GLU A CA 1
ATOM 825 C C . GLU A 1 103 ? 14.227 15.139 -10.596 1.00 82.81 103 GLU A C 1
ATOM 827 O O . GLU A 1 103 ? 14.855 15.025 -9.539 1.00 82.81 103 GLU A O 1
ATOM 832 N N . MET A 1 104 ? 13.917 14.099 -11.365 1.00 84.94 104 MET A N 1
ATOM 833 C CA . MET A 1 104 ? 14.191 12.721 -10.993 1.00 84.94 104 MET A CA 1
ATOM 834 C C . MET A 1 104 ? 15.319 12.145 -11.845 1.00 84.94 104 MET A C 1
ATOM 836 O O . MET A 1 104 ? 15.412 12.419 -13.039 1.00 84.94 104 MET A O 1
ATOM 840 N N . GLU A 1 105 ? 16.174 11.334 -11.225 1.00 87.31 105 GLU A N 1
ATOM 841 C CA . GLU A 1 105 ? 17.287 10.670 -11.905 1.00 87.31 105 GLU A CA 1
ATOM 842 C C . GLU A 1 105 ? 16.774 9.770 -13.052 1.00 87.31 105 GLU A C 1
ATOM 844 O O . GLU A 1 105 ? 15.710 9.159 -12.954 1.00 87.31 105 GLU A O 1
ATOM 849 N N . SER A 1 106 ? 17.528 9.704 -14.152 1.00 86.00 106 SER A N 1
ATOM 850 C CA . SER A 1 106 ? 17.152 9.060 -15.419 1.00 86.00 106 SER A CA 1
ATOM 851 C C . SER A 1 106 ? 16.684 7.597 -15.315 1.00 86.00 106 SER A C 1
ATOM 853 O O . SER A 1 106 ? 15.686 7.216 -15.941 1.00 86.00 106 SER A O 1
ATOM 855 N N . SER A 1 107 ? 17.353 6.769 -14.504 1.00 87.19 107 SER A N 1
ATOM 856 C CA . SER A 1 107 ? 16.968 5.370 -14.299 1.00 87.19 107 SER A CA 1
ATOM 857 C C . SER A 1 107 ? 15.659 5.274 -13.513 1.00 87.19 107 SER A C 1
ATOM 859 O O . SER A 1 107 ? 14.767 4.503 -13.878 1.00 87.19 107 SER A O 1
ATOM 861 N N . LEU A 1 108 ? 15.485 6.133 -12.504 1.00 88.94 108 LEU A N 1
ATOM 862 C CA . LEU A 1 108 ? 14.256 6.210 -11.723 1.00 88.94 108 LEU A CA 1
ATOM 863 C C . LEU A 1 108 ? 13.087 6.773 -12.554 1.00 88.94 108 LEU A C 1
ATOM 865 O O . LEU A 1 108 ? 11.970 6.266 -12.452 1.00 88.94 108 LEU A O 1
ATOM 869 N N . LEU A 1 109 ? 13.335 7.742 -13.443 1.00 90.56 109 LEU A N 1
ATOM 870 C CA . LEU A 1 109 ? 12.340 8.280 -14.381 1.00 90.56 109 LEU A CA 1
ATOM 871 C C . LEU A 1 109 ? 11.815 7.204 -15.339 1.00 90.56 109 LEU A C 1
ATOM 873 O O . LEU A 1 109 ? 10.614 7.130 -15.588 1.00 90.56 109 LEU A O 1
ATOM 877 N N . THR A 1 110 ? 12.690 6.309 -15.800 1.00 91.69 110 THR A N 1
ATOM 878 C CA . THR A 1 110 ? 12.299 5.148 -16.615 1.00 91.69 110 THR A CA 1
ATOM 879 C C . THR A 1 110 ? 11.361 4.206 -15.845 1.00 91.69 110 THR A C 1
ATOM 881 O O . THR A 1 110 ? 10.354 3.750 -16.391 1.00 91.69 110 THR A O 1
ATOM 884 N N . VAL A 1 111 ? 11.644 3.954 -14.560 1.00 91.56 111 VAL A N 1
ATOM 885 C CA . VAL A 1 111 ? 10.788 3.150 -13.665 1.00 91.56 111 VAL A CA 1
ATOM 886 C C . VAL A 1 111 ? 9.423 3.814 -13.450 1.00 91.56 111 VAL A C 1
ATOM 888 O O . VAL A 1 111 ? 8.394 3.145 -13.550 1.00 91.56 111 VAL A O 1
ATOM 891 N N . TYR A 1 112 ? 9.398 5.123 -13.188 1.00 91.00 112 TYR A N 1
ATOM 892 C CA . TYR A 1 112 ? 8.166 5.882 -12.959 1.00 91.00 112 TYR A CA 1
ATOM 893 C C . TYR A 1 112 ? 7.287 5.962 -14.214 1.00 91.00 112 TYR A C 1
ATOM 895 O O . TYR A 1 112 ? 6.098 5.667 -14.139 1.00 91.00 112 TYR A O 1
ATOM 903 N N . ASN A 1 113 ? 7.861 6.277 -15.379 1.00 91.50 113 ASN A N 1
ATOM 904 C CA . ASN A 1 113 ? 7.114 6.351 -16.641 1.00 91.50 113 ASN A CA 1
ATOM 905 C C . ASN A 1 113 ? 6.496 4.994 -17.010 1.00 91.50 113 ASN A C 1
ATOM 907 O O . ASN A 1 113 ? 5.371 4.934 -17.512 1.00 91.50 113 ASN A O 1
ATOM 911 N N . ARG A 1 114 ? 7.198 3.892 -16.713 1.00 92.44 114 ARG A N 1
ATOM 912 C CA . ARG A 1 114 ? 6.649 2.541 -16.854 1.00 92.44 114 ARG A CA 1
ATOM 913 C C . ARG A 1 114 ? 5.489 2.293 -15.888 1.00 92.44 114 ARG A C 1
ATOM 915 O O . ARG A 1 114 ? 4.434 1.872 -16.340 1.00 92.44 114 ARG A O 1
ATOM 922 N N . LEU A 1 115 ? 5.648 2.603 -14.600 1.00 91.50 115 LEU A N 1
ATOM 923 C CA . LEU A 1 115 ? 4.563 2.493 -13.613 1.00 91.50 115 LEU A CA 1
ATOM 924 C C . LEU A 1 115 ? 3.328 3.314 -14.015 1.00 91.50 115 LEU A C 1
ATOM 926 O O . LEU A 1 115 ? 2.201 2.850 -13.867 1.00 91.50 115 LEU A O 1
ATOM 930 N N . GLN A 1 116 ? 3.534 4.515 -14.555 1.00 91.75 116 GLN A N 1
ATOM 931 C CA . GLN A 1 116 ? 2.464 5.380 -15.045 1.00 91.75 116 GLN A CA 1
ATOM 932 C C . GLN A 1 116 ? 1.774 4.787 -16.287 1.00 91.75 116 GLN A C 1
ATOM 934 O O . GLN A 1 116 ? 0.549 4.823 -16.377 1.00 91.75 116 GLN A O 1
ATOM 939 N N . SER A 1 117 ? 2.539 4.164 -17.192 1.00 92.56 117 SER A N 1
ATOM 940 C CA . SER A 1 117 ? 2.007 3.408 -18.339 1.00 92.56 117 SER A CA 1
ATOM 941 C C . SER A 1 117 ? 1.220 2.161 -17.907 1.00 92.56 117 SER A C 1
ATOM 943 O O . SER A 1 117 ? 0.216 1.828 -18.530 1.00 92.56 117 SER A O 1
ATOM 945 N N . ASP A 1 118 ? 1.629 1.515 -16.809 1.00 91.12 118 ASP A N 1
ATOM 946 C CA . ASP A 1 118 ? 0.927 0.390 -16.170 1.00 91.12 118 ASP A CA 1
ATOM 947 C C . ASP A 1 118 ? -0.308 0.839 -15.341 1.00 91.12 118 ASP A C 1
ATOM 949 O O . ASP A 1 118 ? -0.957 0.008 -14.699 1.00 91.12 118 ASP A O 1
ATOM 953 N N . GLY A 1 119 ? -0.657 2.136 -15.351 1.00 87.50 119 GLY A N 1
ATOM 954 C CA . GLY A 1 119 ? -1.867 2.685 -14.724 1.00 87.50 119 GLY A CA 1
ATOM 955 C C . GLY A 1 119 ? -1.689 3.277 -13.320 1.00 87.50 119 GLY A C 1
ATOM 956 O O . GLY A 1 119 ? -2.666 3.379 -12.580 1.00 87.50 119 GLY A O 1
ATOM 957 N N . MET A 1 120 ? -0.474 3.663 -12.915 1.00 90.00 120 MET A N 1
ATOM 958 C CA . MET A 1 120 ? -0.248 4.331 -11.625 1.00 90.00 120 MET A CA 1
ATOM 959 C C . MET A 1 120 ? -0.850 5.749 -11.599 1.00 90.00 120 MET A C 1
ATOM 961 O O . MET A 1 120 ? -0.298 6.684 -12.181 1.00 90.00 120 MET A O 1
ATOM 965 N N . THR A 1 121 ? -1.961 5.906 -10.877 1.00 91.12 121 THR A N 1
ATOM 966 C CA . THR A 1 121 ? -2.580 7.196 -10.523 1.00 91.12 121 THR A CA 1
ATOM 967 C C . THR A 1 121 ? -2.067 7.727 -9.177 1.00 91.12 121 THR A C 1
ATOM 969 O O . THR A 1 121 ? -1.310 7.053 -8.473 1.00 91.12 121 THR A O 1
ATOM 972 N N . GLU A 1 122 ? -2.502 8.924 -8.768 1.00 87.94 122 GLU A N 1
ATOM 973 C CA . GLU A 1 122 ? -2.145 9.478 -7.455 1.00 87.94 122 GLU A CA 1
ATOM 974 C C . GLU A 1 122 ? -2.696 8.643 -6.286 1.00 87.94 122 GLU A C 1
ATOM 976 O O . GLU A 1 122 ? -2.003 8.500 -5.278 1.00 87.94 122 GLU A O 1
ATOM 981 N N . GLU A 1 123 ? -3.882 8.026 -6.409 1.00 88.31 123 GLU A N 1
ATOM 982 C CA . GLU A 1 123 ? -4.388 7.109 -5.375 1.00 88.31 123 GLU A CA 1
ATOM 983 C C . GLU A 1 123 ? -3.515 5.853 -5.266 1.00 88.31 123 GLU A C 1
ATOM 985 O O . GLU A 1 123 ? -3.277 5.350 -4.164 1.00 88.31 123 GLU A O 1
ATOM 990 N N . VAL A 1 124 ? -3.001 5.367 -6.401 1.00 90.81 124 VAL A N 1
ATOM 991 C CA . VAL A 1 124 ? -2.074 4.232 -6.457 1.00 90.81 124 VAL A CA 1
ATOM 992 C C . VAL A 1 124 ? -0.721 4.601 -5.837 1.00 90.81 124 VAL A C 1
ATOM 994 O O . VAL A 1 124 ? -0.191 3.801 -5.068 1.00 90.81 124 VAL A O 1
ATOM 997 N N . GLU A 1 125 ? -0.190 5.813 -6.061 1.00 91.38 125 GLU A N 1
ATOM 998 C CA . GLU A 1 125 ? 1.002 6.303 -5.339 1.00 91.38 125 GLU A CA 1
ATOM 999 C C . GLU A 1 125 ? 0.792 6.241 -3.809 1.00 91.38 125 GLU A C 1
ATOM 1001 O O . GLU A 1 125 ? 1.679 5.797 -3.073 1.00 91.38 125 GLU A O 1
ATOM 1006 N N . GLU A 1 126 ? -0.391 6.624 -3.306 1.00 90.38 126 GLU A N 1
ATOM 1007 C CA . GLU A 1 126 ? -0.696 6.531 -1.872 1.00 90.38 126 GLU A CA 1
ATOM 1008 C C . GLU A 1 126 ? -0.784 5.085 -1.366 1.00 90.38 126 GLU A C 1
ATOM 1010 O O . GLU A 1 126 ? -0.281 4.788 -0.280 1.00 90.38 126 GLU A O 1
ATOM 1015 N N . GLN A 1 127 ? -1.388 4.178 -2.142 1.00 91.50 127 GLN A N 1
ATOM 1016 C CA . GLN A 1 127 ? -1.419 2.749 -1.817 1.00 91.50 127 GLN A CA 1
ATOM 1017 C C . GLN A 1 127 ? -0.005 2.153 -1.764 1.00 91.50 127 GLN A C 1
ATOM 1019 O O . GLN A 1 127 ? 0.318 1.419 -0.829 1.00 91.50 127 GLN A O 1
ATOM 1024 N N . ILE A 1 128 ? 0.863 2.505 -2.716 1.00 93.25 128 ILE A N 1
ATOM 1025 C CA . ILE A 1 128 ? 2.270 2.078 -2.744 1.00 93.25 128 ILE A CA 1
ATOM 1026 C C . ILE A 1 128 ? 3.006 2.551 -1.480 1.00 93.25 128 ILE A C 1
ATOM 1028 O O . ILE A 1 128 ? 3.724 1.764 -0.861 1.00 93.25 128 ILE A O 1
ATOM 1032 N N . LEU A 1 129 ? 2.785 3.799 -1.050 1.00 93.06 129 LEU A N 1
ATOM 1033 C CA . LEU A 1 129 ? 3.372 4.344 0.180 1.00 93.06 129 LEU A CA 1
ATOM 1034 C C . LEU A 1 129 ? 2.840 3.671 1.459 1.00 93.06 129 LEU A C 1
ATOM 1036 O O . LEU A 1 129 ? 3.608 3.495 2.404 1.00 93.06 129 LEU A O 1
ATOM 1040 N N . LEU A 1 130 ? 1.569 3.249 1.495 1.00 91.56 130 LEU A N 1
ATOM 1041 C CA . LEU A 1 130 ? 1.021 2.436 2.593 1.00 91.56 130 LEU A CA 1
ATOM 1042 C C . LEU A 1 130 ? 1.652 1.033 2.634 1.00 91.56 130 LEU A C 1
ATOM 1044 O O . LEU A 1 130 ? 1.930 0.511 3.712 1.00 91.56 130 LEU A O 1
ATOM 1048 N N . LEU A 1 131 ? 1.928 0.433 1.471 1.00 91.94 131 LEU A N 1
ATOM 1049 C CA . LEU A 1 131 ? 2.571 -0.881 1.364 1.00 91.94 131 LEU A CA 1
ATOM 1050 C C . LEU A 1 131 ? 4.105 -0.848 1.517 1.00 91.94 131 LEU A C 1
ATOM 1052 O O . LEU A 1 131 ? 4.719 -1.919 1.507 1.00 91.94 131 LEU A O 1
ATOM 1056 N N . LYS A 1 132 ? 4.738 0.326 1.682 1.00 92.12 132 LYS A N 1
ATOM 1057 C CA . LYS A 1 132 ? 6.207 0.488 1.640 1.00 92.12 132 LYS A CA 1
ATOM 1058 C C . LYS A 1 132 ? 6.959 -0.500 2.546 1.00 92.12 132 LYS A C 1
ATOM 1060 O O . LYS A 1 132 ? 7.887 -1.169 2.096 1.00 92.12 132 LYS A O 1
ATOM 1065 N N . ASP A 1 133 ? 6.515 -0.660 3.796 1.00 90.56 133 ASP A N 1
ATOM 1066 C CA . ASP A 1 133 ? 7.219 -1.460 4.806 1.00 90.56 133 ASP A CA 1
ATOM 1067 C C . ASP A 1 133 ? 7.055 -2.961 4.536 1.00 90.56 133 ASP A C 1
ATOM 1069 O O . ASP A 1 133 ? 7.935 -3.762 4.847 1.00 90.56 133 ASP A O 1
ATOM 1073 N N . HIS A 1 134 ? 5.929 -3.354 3.932 1.00 90.75 134 HIS A N 1
ATOM 1074 C CA . HIS A 1 134 ? 5.699 -4.719 3.468 1.00 90.75 134 HIS A CA 1
ATOM 1075 C C . HIS A 1 134 ? 6.567 -5.029 2.243 1.00 90.75 134 HIS A C 1
ATOM 1077 O O . HIS A 1 134 ? 7.273 -6.036 2.227 1.00 90.75 134 HIS A O 1
ATOM 1083 N N . LEU A 1 135 ? 6.574 -4.132 1.255 1.00 91.31 135 LEU A N 1
ATOM 1084 C CA . LEU A 1 135 ? 7.374 -4.254 0.038 1.00 91.31 135 LEU A CA 1
ATOM 1085 C C . LEU A 1 135 ? 8.879 -4.359 0.335 1.00 91.31 135 LEU A C 1
ATOM 1087 O O . LEU A 1 135 ? 9.534 -5.261 -0.185 1.00 91.31 135 LEU A O 1
ATOM 1091 N N . GLN A 1 136 ? 9.414 -3.516 1.228 1.00 89.75 136 GLN A N 1
ATOM 1092 C CA . GLN A 1 136 ? 10.814 -3.609 1.667 1.00 89.75 136 GLN A CA 1
ATOM 1093 C C . GLN A 1 136 ? 11.115 -4.955 2.342 1.00 89.75 136 GLN A C 1
ATOM 1095 O O . GLN A 1 136 ? 12.117 -5.590 2.019 1.00 89.75 136 GLN A O 1
ATOM 1100 N N . LYS A 1 137 ? 10.233 -5.443 3.228 1.00 89.56 137 LYS A N 1
ATOM 1101 C CA . LYS A 1 137 ? 10.394 -6.762 3.873 1.00 89.56 137 LYS A CA 1
ATOM 1102 C C . LYS A 1 137 ? 10.381 -7.911 2.861 1.00 89.56 137 LYS A C 1
ATOM 1104 O O . LYS A 1 137 ? 11.159 -8.849 3.016 1.00 89.56 137 LYS A O 1
ATOM 1109 N N . VAL A 1 138 ? 9.529 -7.847 1.835 1.00 89.56 138 VAL A N 1
ATOM 1110 C CA . VAL A 1 138 ? 9.492 -8.846 0.752 1.00 89.56 138 VAL A CA 1
ATOM 1111 C C . VAL A 1 138 ? 10.775 -8.795 -0.084 1.00 89.56 138 VAL A C 1
ATOM 1113 O O . VAL A 1 138 ? 11.346 -9.849 -0.357 1.00 89.56 138 VAL A O 1
ATOM 1116 N N . GLN A 1 139 ? 11.270 -7.600 -0.435 1.00 86.69 139 GLN A N 1
ATOM 1117 C CA . GLN A 1 139 ? 12.530 -7.454 -1.171 1.00 86.69 139 GLN A CA 1
ATOM 1118 C C . GLN A 1 139 ? 13.717 -8.020 -0.373 1.00 86.69 139 GLN A C 1
ATOM 1120 O O . GLN A 1 139 ? 14.481 -8.813 -0.915 1.00 86.69 139 GLN A O 1
ATOM 1125 N N . ILE A 1 140 ? 13.845 -7.674 0.915 1.00 82.69 140 ILE A N 1
ATOM 1126 C CA . ILE A 1 140 ? 14.937 -8.155 1.783 1.00 82.69 140 ILE A CA 1
ATOM 1127 C C . ILE A 1 140 ? 14.950 -9.686 1.852 1.00 82.69 140 ILE A C 1
ATOM 1129 O O . ILE A 1 140 ? 16.001 -10.289 1.647 1.00 82.69 140 ILE A O 1
ATOM 1133 N N . LYS A 1 141 ? 13.789 -10.319 2.077 1.00 83.31 141 LYS A N 1
ATOM 1134 C CA . LYS A 1 141 ? 13.669 -11.788 2.085 1.00 83.31 141 LYS A CA 1
ATOM 1135 C C . LYS A 1 141 ? 14.119 -12.392 0.758 1.00 83.31 141 LYS A C 1
ATOM 1137 O O . LYS A 1 141 ? 15.000 -13.237 0.745 1.00 83.31 141 LYS A O 1
ATOM 1142 N N . LYS A 1 142 ? 13.607 -11.871 -0.357 1.00 77.88 142 LYS A N 1
ATOM 1143 C CA . LYS A 1 142 ? 13.928 -12.363 -1.701 1.00 77.88 142 LYS A CA 1
ATOM 1144 C C . LYS A 1 142 ? 15.409 -12.196 -2.074 1.00 77.88 142 LYS A C 1
ATOM 1146 O O . LYS A 1 142 ? 15.959 -13.036 -2.781 1.00 77.88 142 LYS A O 1
ATOM 1151 N N . CYS A 1 143 ? 16.063 -11.133 -1.603 1.00 66.75 143 CYS A N 1
ATOM 1152 C CA . CYS A 1 143 ? 17.512 -10.968 -1.731 1.00 66.75 143 CYS A CA 1
ATOM 1153 C C . CYS A 1 143 ? 18.284 -11.972 -0.859 1.00 66.75 143 CYS A C 1
ATOM 1155 O O . CYS A 1 143 ? 19.276 -12.526 -1.324 1.00 66.75 143 CYS A O 1
ATOM 1157 N N . ASN A 1 144 ? 17.815 -12.239 0.364 1.00 70.00 144 ASN A N 1
ATOM 1158 C CA . ASN A 1 144 ? 18.416 -13.225 1.262 1.00 70.00 144 ASN A CA 1
ATOM 1159 C C . ASN A 1 144 ? 18.308 -14.656 0.702 1.00 70.00 144 ASN A C 1
ATOM 1161 O O . ASN A 1 144 ? 19.303 -15.38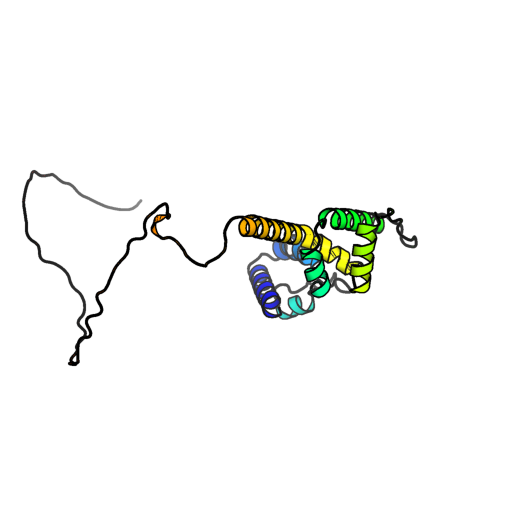0 0.680 1.00 70.00 144 ASN A O 1
ATOM 1165 N N . ASP A 1 145 ? 17.139 -15.029 0.174 1.00 68.19 145 ASP A N 1
ATOM 1166 C CA . ASP A 1 145 ? 16.907 -16.316 -0.495 1.00 68.19 145 ASP A CA 1
ATOM 1167 C C . ASP A 1 145 ? 17.872 -16.492 -1.683 1.00 68.19 145 ASP A C 1
ATOM 1169 O O . ASP A 1 145 ? 18.519 -17.530 -1.816 1.00 68.19 145 ASP A O 1
ATOM 1173 N N . MET A 1 146 ? 18.057 -15.440 -2.494 1.00 60.06 146 MET A N 1
ATOM 1174 C CA . MET A 1 146 ? 19.022 -15.444 -3.600 1.00 60.06 146 MET A CA 1
ATOM 1175 C C . MET A 1 146 ? 20.464 -15.651 -3.103 1.00 60.06 146 MET A C 1
ATOM 1177 O O . MET A 1 146 ? 21.184 -16.465 -3.675 1.00 60.06 146 MET A O 1
ATOM 1181 N N . SER A 1 147 ? 20.882 -14.982 -2.019 1.00 55.44 147 SER A N 1
ATOM 1182 C CA . SER A 1 147 ? 22.236 -15.155 -1.461 1.00 55.44 147 SER A CA 1
ATOM 1183 C C . SER A 1 147 ? 22.489 -16.531 -0.834 1.00 55.44 147 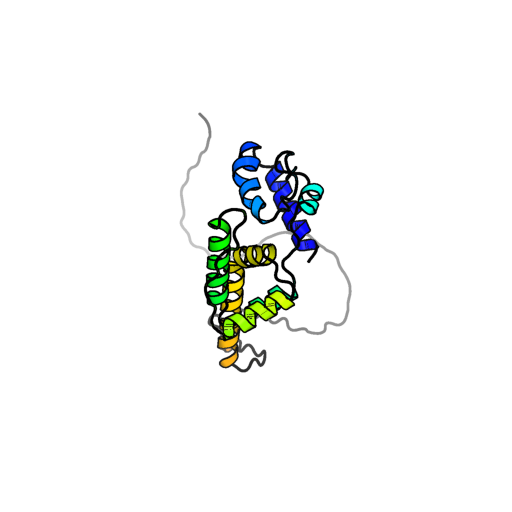SER A C 1
ATOM 1185 O O . SER A 1 147 ? 23.623 -17.006 -0.859 1.00 55.44 147 SER A O 1
ATOM 1187 N N . MET A 1 148 ? 21.452 -17.201 -0.320 1.00 51.97 148 MET A N 1
ATOM 1188 C CA . MET A 1 148 ? 21.571 -18.584 0.157 1.00 51.97 148 MET A CA 1
ATOM 1189 C C . MET A 1 148 ? 21.602 -19.584 -1.010 1.00 51.97 148 MET A C 1
ATOM 1191 O O . MET A 1 148 ? 22.366 -20.544 -0.970 1.00 51.97 148 MET A O 1
ATOM 1195 N N . SER A 1 149 ? 20.873 -19.310 -2.101 1.00 46.84 149 SER A N 1
ATOM 1196 C CA . SER A 1 149 ? 20.882 -20.149 -3.313 1.00 46.84 149 SER A CA 1
ATOM 1197 C C . SER A 1 149 ? 22.212 -20.155 -4.088 1.00 46.84 149 SER A C 1
ATOM 1199 O O . SER A 1 149 ? 22.413 -21.000 -4.955 1.00 46.84 149 SER A O 1
ATOM 1201 N N . SER A 1 150 ? 23.136 -19.236 -3.784 1.00 47.53 150 SER A N 1
ATOM 1202 C CA . SER A 1 150 ? 24.465 -19.171 -4.415 1.00 47.53 150 SER A CA 1
ATOM 1203 C C . SER A 1 150 ? 25.552 -20.030 -3.748 1.00 47.53 150 SER A C 1
ATOM 1205 O O . SER A 1 150 ? 26.671 -20.058 -4.260 1.00 47.53 150 SER A O 1
ATOM 1207 N N . SER A 1 151 ? 25.252 -20.726 -2.644 1.00 48.59 151 SER A N 1
ATOM 1208 C CA . SER A 1 151 ? 26.261 -21.461 -1.855 1.00 48.59 151 SER A CA 1
ATOM 1209 C C . SER A 1 151 ? 26.177 -22.983 -1.980 1.00 48.59 151 SER A C 1
ATOM 1211 O O . SER A 1 151 ? 27.206 -23.651 -1.924 1.00 48.59 151 SER A O 1
ATOM 1213 N N . GLU A 1 152 ? 24.980 -23.543 -2.166 1.00 48.69 152 GLU A N 1
ATOM 1214 C CA . GLU A 1 152 ? 24.765 -24.992 -2.196 1.00 48.69 152 GLU A CA 1
ATOM 1215 C C . GLU A 1 152 ? 23.889 -25.375 -3.390 1.00 48.69 152 GLU A C 1
ATOM 1217 O O . GLU A 1 152 ? 22.882 -24.733 -3.691 1.00 48.69 152 GLU A O 1
ATOM 1222 N N . LYS A 1 153 ? 24.299 -26.428 -4.104 1.00 47.84 153 LYS A N 1
ATOM 1223 C CA . LYS A 1 153 ? 23.486 -27.020 -5.167 1.00 47.84 153 LYS A CA 1
ATOM 1224 C C . LYS A 1 153 ? 22.314 -27.715 -4.490 1.00 47.84 153 LYS A C 1
ATOM 1226 O O . LYS A 1 153 ? 22.524 -28.762 -3.889 1.00 47.84 153 LYS A O 1
ATOM 1231 N N . ASP A 1 154 ? 21.119 -27.146 -4.602 1.00 52.75 154 ASP A N 1
ATOM 1232 C CA . ASP A 1 154 ? 19.892 -27.767 -4.105 1.00 52.75 154 ASP A CA 1
ATOM 1233 C C . ASP A 1 154 ? 19.629 -29.090 -4.846 1.00 52.75 154 ASP A C 1
ATOM 1235 O O . ASP A 1 154 ? 19.053 -29.132 -5.934 1.00 52.75 154 ASP A O 1
ATOM 1239 N N . THR A 1 155 ? 20.137 -30.178 -4.271 1.00 53.50 155 THR A N 1
ATOM 1240 C CA . THR A 1 155 ? 19.905 -31.561 -4.696 1.00 53.50 155 THR A CA 1
ATOM 1241 C C . THR A 1 155 ? 18.756 -32.210 -3.922 1.00 53.50 155 THR A C 1
ATOM 1243 O O . THR A 1 155 ? 18.485 -33.391 -4.129 1.00 53.50 155 THR A O 1
ATOM 1246 N N . GLY A 1 156 ? 18.080 -31.472 -3.028 1.00 58.31 156 GLY A N 1
ATOM 1247 C CA . GLY A 1 156 ? 17.039 -32.001 -2.141 1.00 58.31 156 GLY A CA 1
ATOM 1248 C C . GLY A 1 156 ? 17.520 -33.063 -1.139 1.00 58.31 156 GLY A C 1
ATOM 1249 O O . GLY A 1 156 ? 16.698 -33.692 -0.473 1.00 58.31 156 GLY A O 1
ATOM 1250 N N . GLU A 1 157 ? 18.832 -33.290 -1.034 1.00 67.50 157 GLU A N 1
ATOM 1251 C CA . GLU A 1 157 ? 19.424 -34.345 -0.214 1.00 67.50 157 GLU A CA 1
ATOM 1252 C C . GLU A 1 157 ? 19.763 -33.810 1.182 1.00 67.50 157 GLU A C 1
ATOM 1254 O O . GLU A 1 157 ? 20.713 -33.054 1.373 1.00 67.50 157 GLU A O 1
ATOM 1259 N N . ILE A 1 158 ? 18.956 -34.194 2.173 1.00 69.31 158 ILE A N 1
ATOM 1260 C CA . ILE A 1 158 ? 19.187 -33.852 3.579 1.00 69.31 158 ILE A CA 1
ATOM 1261 C C . ILE A 1 158 ? 20.081 -34.933 4.189 1.00 69.31 158 ILE A C 1
ATOM 1263 O O . ILE A 1 158 ? 19.596 -36.010 4.542 1.00 69.31 158 ILE A O 1
ATOM 1267 N N . ASP A 1 159 ? 21.375 -34.646 4.350 1.00 72.38 159 ASP A N 1
ATOM 1268 C CA . ASP A 1 159 ? 22.278 -35.542 5.074 1.00 72.38 159 ASP A CA 1
ATOM 1269 C C . ASP A 1 159 ? 21.944 -35.534 6.576 1.00 72.38 159 ASP A C 1
ATOM 1271 O O . ASP A 1 159 ? 22.318 -34.637 7.339 1.00 72.38 159 ASP A O 1
ATOM 1275 N N . LEU A 1 160 ? 21.219 -36.568 7.007 1.00 70.06 160 LEU A N 1
ATOM 1276 C CA . LEU A 1 160 ? 20.768 -36.750 8.388 1.00 70.06 160 LEU A CA 1
ATOM 1277 C C . LEU A 1 160 ? 21.928 -36.869 9.394 1.00 70.06 160 LEU A C 1
ATOM 1279 O O . LEU A 1 160 ? 21.699 -36.707 10.594 1.00 70.06 160 LEU A O 1
ATOM 1283 N N . ASN A 1 161 ? 23.157 -37.124 8.928 1.00 69.94 161 ASN A N 1
ATOM 1284 C CA . ASN A 1 161 ? 24.353 -37.214 9.768 1.00 69.94 161 ASN A CA 1
ATOM 1285 C C . ASN A 1 161 ? 24.917 -35.837 10.166 1.00 69.94 161 ASN A C 1
ATOM 1287 O O . ASN A 1 161 ? 25.671 -35.749 11.134 1.00 69.94 161 ASN A O 1
ATOM 1291 N N . LEU A 1 162 ? 24.551 -34.768 9.447 1.00 70.44 162 LEU A N 1
ATOM 1292 C CA . LEU A 1 162 ? 25.000 -33.393 9.715 1.00 70.44 162 LEU A CA 1
ATOM 1293 C C . LEU A 1 162 ? 24.053 -32.616 10.647 1.00 70.44 162 LEU A C 1
ATOM 1295 O O . LEU A 1 162 ? 24.309 -31.456 10.976 1.00 70.44 162 LEU A O 1
ATOM 1299 N N . LEU A 1 163 ? 22.956 -33.236 11.092 1.00 71.75 163 LEU A N 1
ATOM 1300 C CA . LEU A 1 163 ? 22.006 -32.609 12.005 1.00 71.75 163 LEU A CA 1
ATOM 1301 C C . LEU A 1 163 ? 22.625 -32.436 13.409 1.00 71.75 163 LEU A C 1
ATOM 1303 O O . LEU A 1 163 ? 23.082 -33.421 13.991 1.00 71.75 163 LEU A O 1
ATOM 1307 N N . PRO A 1 164 ? 22.563 -31.234 14.026 1.00 73.31 164 PRO A N 1
ATOM 1308 C CA . PRO A 1 164 ? 23.079 -30.995 15.383 1.00 73.31 164 PRO A CA 1
ATOM 1309 C C . PRO A 1 164 ? 22.444 -31.873 16.472 1.00 73.31 164 PRO A C 1
ATOM 1311 O O . PRO A 1 164 ? 22.973 -31.985 17.576 1.00 73.31 164 PRO A O 1
ATOM 1314 N N . ILE A 1 165 ? 21.282 -32.457 16.174 1.00 78.38 165 ILE A N 1
ATOM 1315 C CA . ILE A 1 165 ? 20.561 -33.408 17.012 1.00 78.38 165 ILE A CA 1
ATOM 1316 C C . ILE A 1 165 ? 20.157 -34.567 16.089 1.00 78.38 165 ILE A C 1
ATOM 1318 O O . ILE A 1 165 ? 19.335 -34.342 15.195 1.00 78.38 165 ILE A O 1
ATOM 1322 N N . PRO A 1 166 ? 20.694 -35.788 16.264 1.00 70.25 166 PRO A N 1
ATOM 1323 C CA . PRO A 1 166 ? 20.296 -36.921 15.440 1.00 70.25 166 PRO A CA 1
ATOM 1324 C C . PRO A 1 166 ? 18.819 -37.265 15.709 1.00 70.25 166 PRO A C 1
ATOM 1326 O O . PRO A 1 166 ? 18.421 -37.380 16.876 1.00 70.25 166 PRO A O 1
ATOM 1329 N N . PRO A 1 167 ? 17.981 -37.427 14.670 1.00 67.50 167 PRO A N 1
ATOM 1330 C CA . PRO A 1 167 ? 16.572 -37.747 14.850 1.00 67.50 167 PRO A CA 1
ATOM 1331 C C . PRO A 1 167 ? 16.406 -39.148 15.452 1.00 67.50 167 PRO A C 1
ATOM 1333 O O . PRO A 1 167 ? 17.082 -40.097 15.051 1.00 67.50 167 PRO A O 1
ATOM 1336 N N . GLN A 1 168 ? 15.469 -39.306 16.393 1.00 72.50 168 GLN A N 1
ATOM 1337 C CA . GLN A 1 168 ? 15.114 -40.634 16.895 1.00 72.50 168 GLN A CA 1
ATOM 1338 C C . GLN A 1 168 ? 14.381 -41.415 15.804 1.00 72.50 168 GLN A C 1
ATOM 1340 O O . GLN A 1 168 ? 13.210 -41.166 15.520 1.00 72.50 168 GLN A O 1
ATOM 1345 N N . VAL A 1 169 ? 15.075 -42.375 15.198 1.00 76.44 169 VAL A N 1
ATOM 1346 C CA . VAL A 1 169 ? 14.483 -43.295 14.226 1.00 76.44 169 VAL A CA 1
ATOM 1347 C C . VAL A 1 169 ? 13.734 -44.419 14.941 1.00 76.44 169 VAL A C 1
ATOM 1349 O O . VAL A 1 169 ? 14.203 -44.978 15.933 1.00 76.44 169 VAL A O 1
ATOM 1352 N N . HIS A 1 170 ? 12.554 -44.765 14.434 1.00 75.19 170 HIS A N 1
ATOM 1353 C CA . HIS A 1 170 ? 11.809 -45.959 14.825 1.00 75.19 170 HIS A CA 1
ATOM 1354 C C . HIS A 1 170 ? 11.553 -46.771 13.559 1.00 75.19 170 HIS A C 1
ATOM 1356 O O . HIS A 1 170 ? 10.793 -46.347 12.690 1.00 75.19 170 HIS A O 1
ATOM 1362 N N . ASN A 1 171 ? 12.205 -47.925 13.436 1.00 77.31 171 ASN A N 1
ATOM 1363 C CA . ASN A 1 171 ? 11.971 -48.853 12.340 1.00 77.31 171 ASN A CA 1
ATOM 1364 C C . ASN A 1 171 ? 10.933 -49.904 12.752 1.00 77.31 171 ASN A C 1
ATOM 1366 O O . ASN A 1 171 ? 11.085 -50.607 13.747 1.00 77.31 171 ASN A O 1
ATOM 1370 N N . VAL A 1 172 ? 9.878 -50.039 11.951 1.00 66.81 172 VAL A N 1
ATOM 1371 C CA . VAL A 1 172 ? 8.955 -51.174 12.033 1.00 66.81 172 VAL A CA 1
ATOM 1372 C C . VAL A 1 172 ? 9.299 -52.099 10.877 1.00 66.81 172 VAL A C 1
ATOM 1374 O O . VAL A 1 172 ? 9.155 -51.722 9.716 1.00 66.81 172 VAL A O 1
ATOM 1377 N N . SER A 1 173 ? 9.786 -53.300 11.190 1.00 63.66 173 SER A N 1
ATOM 1378 C CA . SER A 1 173 ? 10.031 -54.317 10.168 1.00 63.66 173 SER A CA 1
ATOM 1379 C C . SER A 1 173 ? 8.690 -54.805 9.627 1.00 63.66 173 SER A C 1
ATOM 1381 O O . SER A 1 173 ? 7.930 -55.462 10.342 1.00 63.66 173 SER A O 1
ATOM 1383 N N . LEU A 1 174 ? 8.385 -54.460 8.376 1.00 51.47 174 LEU A N 1
ATOM 1384 C CA . LEU A 1 174 ? 7.190 -54.928 7.679 1.00 51.47 174 LEU A CA 1
ATOM 1385 C C . LEU A 1 174 ? 7.392 -56.381 7.238 1.00 51.47 174 LEU A C 1
ATOM 1387 O O . LEU A 1 174 ? 7.704 -56.664 6.084 1.00 51.47 174 LEU A O 1
ATOM 1391 N N . VAL A 1 175 ? 7.208 -57.309 8.176 1.00 66.31 175 VAL A N 1
ATOM 1392 C CA . VAL A 1 175 ? 6.965 -58.710 7.833 1.00 66.31 175 VAL A CA 1
ATOM 1393 C C . VAL A 1 175 ? 5.561 -58.791 7.238 1.00 66.31 175 VAL A C 1
ATOM 1395 O O . VAL A 1 175 ? 4.582 -58.448 7.902 1.00 66.31 175 VAL A O 1
ATOM 1398 N N . SER A 1 176 ? 5.464 -59.235 5.986 1.00 55.31 176 SER A N 1
ATOM 1399 C CA . SER A 1 176 ? 4.188 -59.529 5.335 1.00 55.31 176 SER A CA 1
ATOM 1400 C C . SER A 1 176 ? 3.526 -60.723 6.021 1.00 55.31 176 SER A C 1
ATOM 1402 O O . SER A 1 176 ? 3.838 -61.872 5.715 1.00 55.31 176 SER A O 1
ATOM 1404 N N . SER A 1 177 ? 2.632 -60.456 6.970 1.00 44.28 177 SER A N 1
ATOM 1405 C CA . SER A 1 177 ? 1.807 -61.490 7.592 1.00 44.28 177 SER A CA 1
ATOM 1406 C C . SER A 1 177 ? 0.619 -61.815 6.694 1.00 44.28 177 SER A C 1
ATOM 1408 O O . SER A 1 177 ? -0.307 -61.011 6.574 1.00 44.28 177 SER A O 1
ATOM 1410 N N . ASP A 1 178 ? 0.634 -63.007 6.100 1.00 43.66 178 ASP A N 1
ATOM 1411 C CA . ASP A 1 178 ? -0.557 -63.592 5.489 1.00 43.66 178 ASP A CA 1
ATOM 1412 C C . ASP A 1 178 ? -1.702 -63.724 6.509 1.00 43.66 178 ASP A C 1
ATOM 1414 O O . ASP A 1 178 ? -1.496 -63.874 7.716 1.00 43.66 178 ASP A O 1
ATOM 1418 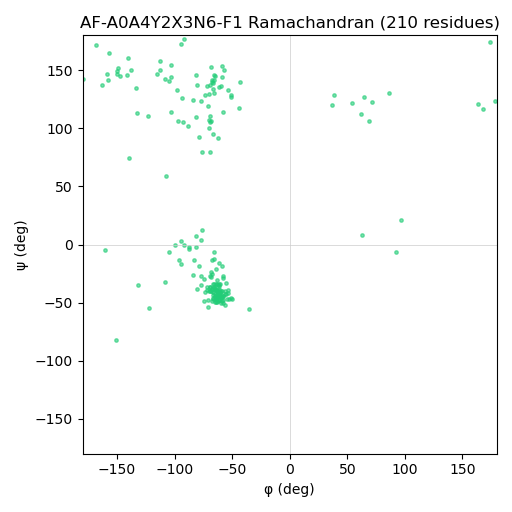N N . ASN A 1 179 ? -2.927 -63.643 5.986 1.00 40.78 179 ASN A N 1
ATOM 1419 C CA . ASN A 1 179 ? -4.192 -63.623 6.723 1.00 40.78 179 ASN A CA 1
ATOM 1420 C C . ASN A 1 179 ? -4.282 -64.638 7.879 1.00 40.78 179 ASN A C 1
ATOM 1422 O O . ASN A 1 179 ? -4.019 -65.815 7.657 1.00 40.78 179 ASN A O 1
ATOM 1426 N N . GLN A 1 180 ? -4.873 -64.227 9.013 1.00 34.25 180 GLN A N 1
ATOM 1427 C CA . GLN A 1 180 ? -6.222 -64.679 9.414 1.00 34.25 180 GLN A CA 1
ATOM 1428 C C . GLN A 1 180 ? -6.949 -63.607 10.252 1.00 34.25 180 GLN A C 1
ATOM 1430 O O . GLN A 1 180 ? -6.335 -62.839 10.991 1.00 34.25 180 GLN A O 1
ATOM 1435 N N . PHE A 1 181 ? -8.273 -63.544 10.096 1.00 39.47 181 PHE A N 1
ATOM 1436 C CA . PHE A 1 181 ? -9.188 -62.676 10.846 1.00 39.47 181 PHE A CA 1
ATOM 1437 C C . PHE A 1 181 ? -9.537 -63.293 12.208 1.00 39.47 181 PHE A C 1
ATOM 1439 O O . PHE A 1 181 ? -9.715 -64.501 12.279 1.00 39.47 181 PHE A O 1
ATOM 1446 N N . GLU A 1 182 ? -9.724 -62.453 13.233 1.00 31.06 182 GLU A N 1
ATOM 1447 C CA . GLU A 1 182 ? -10.838 -62.460 14.211 1.00 31.06 182 GLU A CA 1
ATOM 1448 C C . GLU A 1 182 ? -10.615 -61.289 15.201 1.00 31.06 182 GLU A C 1
ATOM 1450 O O . GLU A 1 182 ? -9.480 -60.964 15.555 1.00 31.06 182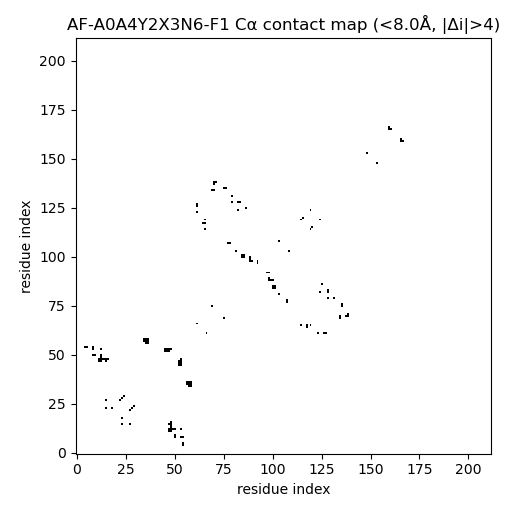 GLU A O 1
ATOM 1455 N N . LYS A 1 183 ? -11.685 -60.604 15.629 1.00 36.09 183 LYS A N 1
ATOM 1456 C CA . LYS A 1 183 ? -11.651 -59.531 16.654 1.00 36.09 183 LYS A CA 1
ATOM 1457 C C . LYS A 1 183 ? -12.395 -60.024 17.908 1.00 36.09 183 LYS A C 1
ATOM 1459 O O . LYS A 1 183 ? -13.282 -60.860 17.773 1.00 36.09 183 LYS A O 1
ATOM 1464 N N . PRO A 1 184 ? -12.141 -59.465 19.106 1.00 37.09 184 PRO A N 1
ATOM 1465 C CA . PRO A 1 184 ? -12.892 -58.260 19.482 1.00 37.09 184 PRO A CA 1
ATOM 1466 C C . PRO A 1 184 ? -12.072 -57.189 20.225 1.00 37.09 184 PRO A C 1
ATOM 1468 O O . PRO A 1 184 ? -11.042 -57.451 20.839 1.00 37.09 184 PRO A O 1
ATOM 1471 N N . PHE A 1 185 ? -12.588 -55.957 20.212 1.00 36.62 185 PHE A N 1
ATOM 1472 C CA . PHE A 1 185 ? -12.149 -54.881 21.109 1.00 36.62 185 PHE A CA 1
ATOM 1473 C C . PHE A 1 185 ? -12.394 -55.261 22.577 1.00 36.62 185 PHE A C 1
ATOM 1475 O O . PHE A 1 185 ? -13.513 -55.648 22.915 1.00 36.62 185 PHE A O 1
ATOM 1482 N N . GLN A 1 186 ? -11.419 -55.021 23.462 1.00 35.84 186 GLN A N 1
ATOM 1483 C CA . GLN A 1 186 ? -11.680 -54.841 24.894 1.00 35.84 186 GLN A CA 1
ATOM 1484 C C . GLN A 1 186 ? -10.873 -53.690 25.513 1.00 35.84 186 GLN A C 1
ATOM 1486 O O . GLN A 1 186 ? -9.782 -53.326 25.079 1.00 35.84 186 GLN A O 1
ATOM 1491 N N . THR A 1 187 ? -11.493 -53.109 26.533 1.00 30.20 187 THR A N 1
ATOM 1492 C CA . THR A 1 187 ? -11.217 -51.817 27.165 1.00 30.20 187 THR A CA 1
ATOM 1493 C C . THR A 1 187 ? -10.370 -51.988 28.433 1.00 30.20 187 THR A C 1
ATOM 1495 O O . THR A 1 187 ? -10.717 -52.803 29.274 1.00 30.20 187 THR A O 1
ATOM 1498 N N . ILE A 1 188 ? -9.310 -51.174 28.572 1.00 36.44 188 ILE A N 1
ATOM 1499 C CA . ILE A 1 188 ? -8.656 -50.663 29.807 1.00 36.44 188 ILE A CA 1
ATOM 1500 C C . ILE A 1 188 ? -8.558 -51.614 31.040 1.00 36.44 188 ILE A C 1
ATOM 1502 O O . ILE A 1 188 ? -9.566 -51.890 31.679 1.00 36.44 188 ILE A O 1
ATOM 1506 N N . GLN A 1 189 ? -7.334 -51.926 31.517 1.00 29.33 189 GLN A N 1
ATOM 1507 C CA . GLN A 1 189 ? -6.811 -51.549 32.866 1.00 29.33 189 GLN A CA 1
ATOM 1508 C C . GLN A 1 189 ? -5.562 -52.338 33.346 1.00 29.33 189 GLN A C 1
ATOM 1510 O O . GLN A 1 189 ? -5.597 -53.535 33.593 1.00 29.33 189 GLN A O 1
ATOM 1515 N N . SER A 1 190 ? -4.486 -51.584 33.609 1.00 31.11 190 SER A N 1
ATOM 1516 C CA . SER A 1 190 ? -3.595 -51.616 34.791 1.00 31.11 190 SER A CA 1
ATOM 1517 C C . SER A 1 190 ? -3.158 -52.915 35.518 1.00 31.11 190 SER A C 1
ATOM 1519 O O . SER A 1 190 ? -3.937 -53.573 36.200 1.00 31.11 190 SER A O 1
ATOM 1521 N N . LYS A 1 191 ? -1.820 -52.996 35.675 1.00 30.62 191 LYS A N 1
ATOM 1522 C CA . LYS A 1 191 ? -1.044 -53.408 36.878 1.00 30.62 191 LYS A CA 1
ATOM 1523 C C . LYS A 1 191 ? -1.038 -54.885 37.316 1.00 30.62 191 LYS A C 1
ATOM 1525 O O . LYS A 1 191 ? -2.029 -55.401 37.822 1.00 30.62 191 LYS A O 1
ATOM 1530 N N . LYS A 1 192 ? 0.178 -55.447 37.387 1.00 29.78 192 LYS A N 1
ATOM 1531 C CA . LYS A 1 192 ? 0.807 -56.036 38.600 1.00 29.78 192 LYS A CA 1
ATOM 1532 C C . LYS A 1 192 ? 2.346 -56.030 38.431 1.00 29.78 192 LYS A C 1
ATOM 1534 O O . LYS A 1 192 ? 2.824 -55.730 37.342 1.00 29.78 192 LYS A O 1
ATOM 1539 N N . THR A 1 193 ? 3.123 -56.217 39.506 1.00 29.61 193 THR A N 1
ATOM 1540 C CA . THR A 1 193 ? 4.547 -55.787 39.586 1.00 29.61 193 THR A CA 1
ATOM 1541 C C . THR A 1 193 ? 5.414 -56.681 40.485 1.00 29.61 193 THR A C 1
ATOM 1543 O O . THR A 1 193 ? 4.914 -57.157 41.506 1.00 29.61 193 THR A O 1
ATOM 1546 N N . SER A 1 194 ? 6.728 -56.790 40.215 1.00 29.19 194 SER A N 1
ATOM 1547 C CA . SER A 1 194 ? 7.717 -57.333 41.170 1.00 29.19 194 SER A CA 1
ATOM 1548 C C . SER A 1 194 ? 9.112 -56.673 41.035 1.00 29.19 194 SER A C 1
ATOM 1550 O O . SER A 1 194 ? 9.516 -56.440 39.905 1.00 29.19 194 SER A O 1
ATOM 1552 N N . LYS A 1 195 ? 9.978 -56.412 42.034 1.00 31.14 195 LYS A N 1
ATOM 1553 C CA . LYS A 1 195 ? 9.927 -56.171 43.502 1.00 31.14 195 LYS A CA 1
ATOM 1554 C C . LYS A 1 195 ? 11.380 -56.243 44.028 1.00 31.14 195 LYS A C 1
ATOM 1556 O O . LYS A 1 195 ? 11.957 -57.326 44.025 1.00 31.14 195 LYS A O 1
ATOM 1561 N N . LYS A 1 196 ? 11.955 -55.162 44.576 1.00 29.12 196 LYS A N 1
ATOM 1562 C CA . LYS A 1 196 ? 13.046 -55.248 45.581 1.00 29.12 196 LYS A CA 1
ATOM 1563 C C . LYS A 1 196 ? 13.003 -54.040 46.535 1.00 29.12 196 LYS A C 1
ATOM 1565 O O . LYS A 1 196 ? 12.481 -52.997 46.161 1.00 29.12 196 LYS A O 1
ATOM 1570 N N . LYS A 1 197 ? 13.429 -54.237 47.791 1.00 31.17 197 LYS A N 1
ATOM 1571 C CA . LYS A 1 197 ? 13.137 -53.394 48.976 1.00 31.17 197 LYS A CA 1
ATOM 1572 C C . LYS A 1 197 ? 14.376 -52.705 49.572 1.00 31.17 197 LYS A C 1
ATOM 1574 O O . LYS A 1 197 ? 15.386 -53.383 49.718 1.00 31.17 197 LYS A O 1
ATOM 1579 N N . SER A 1 198 ? 14.164 -51.497 50.111 1.00 30.19 198 SER A N 1
ATOM 1580 C CA . SER A 1 198 ? 14.581 -50.963 51.441 1.00 30.19 198 SER A CA 1
ATOM 1581 C C . SER A 1 198 ? 14.103 -49.492 51.493 1.00 30.19 198 SER A C 1
ATOM 1583 O O . SER A 1 198 ? 14.379 -48.787 50.530 1.00 30.19 198 SER A O 1
ATOM 1585 N N . GLY A 1 199 ? 13.294 -48.967 52.429 1.00 29.66 199 GLY A N 1
ATOM 1586 C CA . GLY A 1 199 ? 13.282 -49.084 53.904 1.00 29.66 199 GLY A CA 1
ATOM 1587 C C . GLY A 1 199 ? 14.233 -48.025 54.506 1.00 29.66 199 GLY A C 1
ATOM 1588 O O . GLY A 1 199 ? 15.356 -47.961 54.021 1.00 29.66 199 GLY A O 1
ATOM 1589 N N . ILE A 1 200 ? 13.916 -47.176 55.503 1.00 33.47 200 ILE A N 1
ATOM 1590 C CA . ILE A 1 200 ? 12.810 -47.093 56.498 1.00 33.47 200 ILE A CA 1
ATOM 1591 C C . ILE A 1 200 ? 12.702 -45.624 57.021 1.00 33.47 200 ILE A C 1
ATOM 1593 O O . ILE A 1 200 ? 13.746 -44.998 57.173 1.00 33.47 200 ILE A O 1
ATOM 1597 N N . ASP A 1 201 ? 11.563 -44.997 57.382 1.00 29.73 201 ASP A N 1
ATOM 1598 C CA . ASP A 1 201 ? 10.157 -45.198 56.955 1.00 29.73 201 ASP A CA 1
ATOM 1599 C C . ASP A 1 201 ? 9.300 -43.881 57.031 1.00 29.73 201 ASP A C 1
ATOM 1601 O O . ASP A 1 201 ? 9.129 -43.245 55.994 1.00 29.73 201 ASP A O 1
ATOM 1605 N N . SER A 1 202 ? 8.743 -43.434 58.184 1.00 32.22 202 SER A N 1
ATOM 1606 C CA . SER A 1 202 ? 7.831 -42.242 58.366 1.00 32.22 202 SER A CA 1
ATOM 1607 C C . SER A 1 202 ? 7.642 -41.872 59.874 1.00 32.22 202 SER A C 1
ATOM 1609 O O . SER A 1 202 ? 8.147 -42.654 60.684 1.00 32.22 202 SER A O 1
ATOM 1611 N N . PRO A 1 203 ? 7.001 -40.739 60.316 1.00 43.19 203 PRO A N 1
ATOM 1612 C CA . PRO A 1 203 ? 5.516 -40.525 60.354 1.00 43.19 203 PRO A CA 1
ATOM 1613 C C . PRO A 1 203 ? 5.009 -39.083 59.972 1.00 43.19 203 PRO A C 1
ATOM 1615 O O . PRO A 1 203 ? 5.754 -38.123 60.113 1.00 43.19 203 PRO A O 1
ATOM 1618 N N . ILE A 1 204 ? 3.839 -38.876 59.318 1.00 30.42 204 ILE A N 1
ATOM 1619 C CA . ILE A 1 204 ? 2.441 -38.635 59.838 1.00 30.42 204 ILE A CA 1
ATOM 1620 C C . ILE A 1 204 ? 2.308 -37.294 60.628 1.00 30.42 204 ILE A C 1
ATOM 1622 O O . ILE A 1 204 ? 3.117 -37.070 61.514 1.00 30.42 204 ILE A O 1
ATOM 1626 N N . MET A 1 205 ? 1.395 -36.321 60.384 1.00 28.38 205 MET A N 1
ATOM 1627 C CA . MET A 1 205 ? -0.095 -36.286 60.222 1.00 28.38 205 MET A CA 1
ATOM 1628 C C . MET A 1 205 ? -0.506 -34.937 59.526 1.00 28.38 205 MET A C 1
ATOM 1630 O O . MET A 1 205 ? 0.151 -33.939 59.791 1.00 28.38 205 MET A O 1
ATOM 1634 N N . VAL A 1 206 ? -1.420 -34.787 58.539 1.00 29.89 206 VAL A N 1
ATOM 1635 C CA . VAL A 1 206 ? -2.919 -34.849 58.548 1.00 29.89 206 VAL A CA 1
ATOM 1636 C C . VAL A 1 206 ? -3.535 -33.889 59.605 1.00 29.89 206 VAL A C 1
ATOM 1638 O O . VAL A 1 206 ? -3.180 -34.041 60.763 1.00 29.89 206 VAL A O 1
ATOM 1641 N N . ARG A 1 207 ? -4.417 -32.884 59.365 1.00 32.06 207 ARG A N 1
ATOM 1642 C CA . ARG A 1 207 ? -5.641 -32.659 58.520 1.00 32.06 207 ARG A CA 1
ATOM 1643 C C . ARG A 1 207 ? -5.827 -31.115 58.294 1.00 32.06 207 ARG A C 1
ATOM 1645 O O . ARG A 1 207 ? -5.425 -30.365 59.169 1.00 32.06 207 ARG A O 1
ATOM 1652 N N . VAL A 1 208 ? -6.251 -30.567 57.139 1.00 33.75 208 VAL A N 1
ATOM 1653 C CA . VAL A 1 208 ? -7.646 -30.329 56.640 1.00 33.75 208 VAL A CA 1
ATOM 1654 C C . VAL A 1 208 ? -8.515 -29.369 57.489 1.00 33.75 208 VAL A C 1
ATOM 1656 O O . VAL A 1 208 ? -8.939 -29.786 58.561 1.00 33.75 208 VAL A O 1
ATOM 1659 N N . LEU A 1 209 ? -8.867 -28.166 56.983 1.00 32.44 209 LEU A N 1
ATOM 1660 C CA . LEU A 1 209 ? -10.205 -27.731 56.476 1.00 32.44 209 LEU A CA 1
ATOM 1661 C C . LEU A 1 209 ? -10.229 -26.214 56.127 1.00 32.44 209 LEU A C 1
ATOM 1663 O O . LEU A 1 209 ? -9.230 -25.526 56.308 1.00 32.44 209 LEU A O 1
ATOM 1667 N N . TYR A 1 210 ? -11.344 -25.752 55.551 1.00 32.59 210 TYR A N 1
ATOM 1668 C CA . TYR A 1 210 ? -11.606 -24.429 54.955 1.00 32.59 210 TYR A CA 1
ATOM 1669 C C . TYR A 1 210 ? -12.276 -23.423 55.926 1.00 32.59 210 TYR A C 1
ATOM 1671 O O . TYR A 1 210 ? -12.752 -23.819 56.987 1.00 32.59 210 TYR A O 1
ATOM 1679 N N . ASP A 1 211 ? -12.371 -22.171 55.455 1.00 30.62 211 ASP A N 1
ATOM 1680 C CA . ASP A 1 211 ? -13.311 -21.087 55.819 1.00 30.62 211 ASP A CA 1
ATOM 1681 C C . ASP A 1 211 ? -13.224 -20.418 57.209 1.00 30.62 211 ASP A C 1
ATOM 1683 O O . ASP A 1 211 ? -13.730 -20.932 58.207 1.00 30.62 211 ASP A O 1
ATOM 1687 N N . PHE A 1 212 ? -12.707 -19.178 57.225 1.00 37.50 212 PHE A N 1
ATOM 1688 C CA . PHE A 1 212 ? -13.524 -17.962 57.416 1.00 37.50 212 PHE A CA 1
ATOM 1689 C C . PHE A 1 212 ? -12.814 -16.714 56.854 1.00 37.50 212 PHE A C 1
ATOM 1691 O O . PHE A 1 212 ? -11.564 -16.742 56.779 1.00 37.50 212 PHE A O 1
#

Solvent-accessible surface area (backbone atoms only — not comparable to full-atom values): 14006 Å² total; per-residue (Å²): 124,66,62,64,54,52,53,52,38,47,51,49,10,52,51,40,68,76,44,56,69,68,49,37,63,73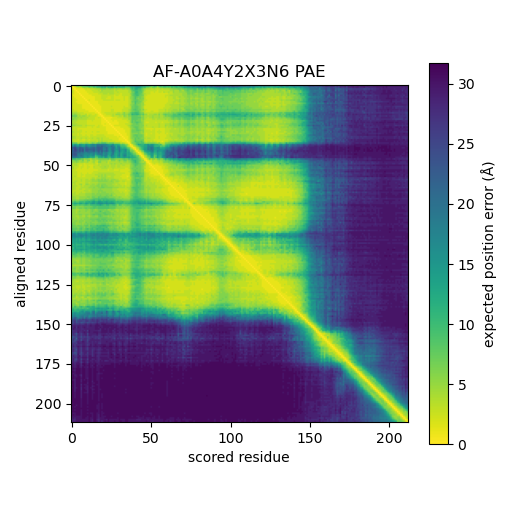,51,50,45,67,71,46,53,88,52,39,62,73,88,81,59,96,75,65,79,76,52,49,56,38,44,68,61,42,60,72,37,43,51,82,75,82,55,65,69,56,55,61,49,56,65,66,47,89,68,50,64,65,51,50,54,50,53,48,52,49,51,49,31,51,75,72,42,57,91,96,54,83,58,77,70,81,90,67,58,72,73,59,44,54,54,49,54,47,43,44,73,74,65,54,46,74,70,47,53,52,51,51,62,71,41,41,72,58,50,52,53,52,39,52,50,56,52,50,53,52,64,56,60,74,74,54,85,88,75,85,75,80,65,67,85,76,45,98,65,70,76,89,82,83,87,78,85,84,72,87,74,76,89,82,90,86,84,81,91,82,81,89,82,85,90,85,87,89,88,89,91,81,89,87,91,88,83,90,81,91,83,91,88,83,89,133

Radius of gyration: 32.57 Å; Cα contacts (8 Å, |Δi|>4): 82; chains: 1; bounding box: 50×91×79 Å